Protein AF-A0A1M7L0X2-F1 (afdb_monomer)

Structure (mmCIF, N/CA/C/O backbone):
data_AF-A0A1M7L0X2-F1
#
_entry.id   AF-A0A1M7L0X2-F1
#
loop_
_atom_site.group_PDB
_atom_site.id
_atom_site.type_symbol
_atom_site.label_atom_id
_atom_site.label_alt_id
_atom_site.label_comp_id
_atom_site.label_asym_id
_atom_site.label_entity_id
_atom_site.label_seq_id
_atom_site.pdbx_PDB_ins_code
_atom_site.Cartn_x
_atom_site.Cartn_y
_atom_site.Cartn_z
_atom_site.occupancy
_atom_site.B_iso_or_equiv
_atom_site.auth_seq_id
_atom_site.auth_comp_id
_atom_site.auth_asym_id
_atom_site.auth_atom_id
_atom_site.pdbx_PDB_model_num
ATOM 1 N N . MET A 1 1 ? -13.883 -16.617 -7.424 1.00 82.94 1 MET A N 1
ATOM 2 C CA . MET A 1 1 ? -13.006 -16.038 -6.391 1.00 82.94 1 MET A CA 1
ATOM 3 C C . MET A 1 1 ? -13.557 -14.660 -6.093 1.00 82.94 1 MET A C 1
ATOM 5 O O . MET A 1 1 ? -13.837 -13.940 -7.038 1.00 82.94 1 MET A O 1
ATOM 9 N N . GLU A 1 2 ? -13.833 -14.356 -4.833 1.00 93.12 2 GLU A N 1
ATOM 10 C CA . GLU A 1 2 ? -14.401 -13.075 -4.409 1.00 93.12 2 GLU A CA 1
ATOM 11 C C . GLU A 1 2 ? -13.284 -12.034 -4.257 1.00 93.12 2 GLU A C 1
ATOM 13 O O . GLU A 1 2 ? -12.260 -12.305 -3.625 1.00 93.12 2 GLU A O 1
ATOM 18 N N . GLN A 1 3 ? -13.471 -10.856 -4.843 1.00 95.25 3 GLN A N 1
ATOM 19 C CA . GLN A 1 3 ? -12.544 -9.732 -4.739 1.00 95.25 3 GLN A CA 1
ATOM 20 C C . GLN A 1 3 ? -13.114 -8.710 -3.759 1.00 95.25 3 GLN A C 1
ATOM 22 O O . GLN A 1 3 ? -14.264 -8.308 -3.891 1.00 95.25 3 GLN A O 1
ATOM 27 N N . ILE A 1 4 ? -12.305 -8.309 -2.781 1.00 97.69 4 ILE A N 1
ATOM 28 C CA . ILE A 1 4 ? -12.569 -7.141 -1.939 1.00 97.69 4 ILE A CA 1
ATOM 29 C C . ILE A 1 4 ? -11.955 -5.945 -2.659 1.00 97.69 4 ILE A C 1
ATOM 31 O O . ILE A 1 4 ? -10.730 -5.882 -2.805 1.00 97.69 4 ILE A O 1
ATOM 35 N N . SER A 1 5 ? -12.794 -5.021 -3.108 1.00 98.44 5 SER A N 1
ATOM 36 C CA . SER A 1 5 ? -12.380 -3.854 -3.888 1.00 98.44 5 SER A CA 1
ATOM 37 C C . SER A 1 5 ? -11.711 -2.803 -3.003 1.00 98.44 5 SER A C 1
ATOM 39 O O . SER A 1 5 ? -12.368 -2.162 -2.175 1.00 98.44 5 SER A O 1
ATOM 41 N N . CYS A 1 6 ? -10.403 -2.605 -3.179 1.00 98.69 6 CYS A N 1
ATOM 42 C CA . CYS A 1 6 ? -9.610 -1.678 -2.379 1.00 98.69 6 CYS A CA 1
ATOM 43 C C . CYS A 1 6 ? -8.922 -0.622 -3.251 1.00 98.69 6 CYS A C 1
ATOM 45 O O . CYS A 1 6 ? -8.350 -0.941 -4.291 1.00 98.69 6 CYS A O 1
ATOM 47 N N . LEU A 1 7 ? -8.894 0.629 -2.793 1.00 98.31 7 LEU A N 1
ATOM 48 C CA . LEU A 1 7 ? -8.141 1.705 -3.444 1.00 98.31 7 LEU A CA 1
ATOM 49 C C . LEU A 1 7 ? -6.842 1.990 -2.694 1.00 98.31 7 LEU A C 1
ATOM 51 O O . LEU A 1 7 ? -6.833 2.055 -1.468 1.00 98.31 7 LEU A O 1
ATOM 55 N N . ASN A 1 8 ? -5.748 2.196 -3.419 1.00 97.88 8 ASN A N 1
ATOM 56 C CA . ASN A 1 8 ? -4.452 2.544 -2.852 1.00 97.88 8 ASN A CA 1
ATOM 57 C C . ASN A 1 8 ? -4.094 4.001 -3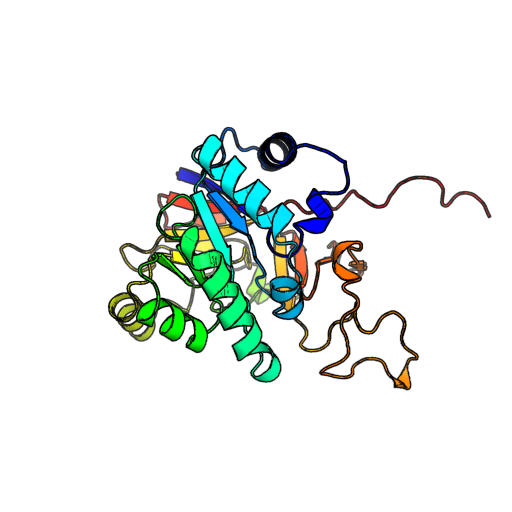.130 1.00 97.88 8 ASN A C 1
ATOM 59 O O . ASN A 1 8 ? -3.638 4.330 -4.219 1.00 97.88 8 ASN A O 1
ATOM 63 N N . PHE A 1 9 ? -4.262 4.863 -2.133 1.00 96.44 9 PHE A N 1
ATOM 64 C CA . PHE A 1 9 ? -3.875 6.274 -2.200 1.00 96.44 9 PHE A CA 1
ATOM 65 C C . PHE A 1 9 ? -2.487 6.530 -1.602 1.00 96.44 9 PHE A C 1
ATOM 67 O O . PHE A 1 9 ? -2.037 7.679 -1.543 1.00 96.44 9 PHE A O 1
ATOM 74 N N . CYS A 1 10 ? -1.777 5.483 -1.166 1.00 96.31 10 CYS A N 1
ATOM 75 C CA . CYS A 1 10 ? -0.424 5.631 -0.651 1.00 96.31 10 CYS A CA 1
ATOM 76 C C . CYS A 1 10 ? 0.497 6.252 -1.698 1.00 96.31 10 CYS A C 1
ATOM 78 O O . CYS A 1 10 ? 0.458 5.897 -2.875 1.00 96.31 10 CYS A O 1
ATOM 80 N N . ASP A 1 11 ? 1.356 7.161 -1.240 1.00 93.44 11 ASP A N 1
ATOM 81 C CA . ASP A 1 11 ? 2.353 7.849 -2.066 1.00 93.44 11 ASP A CA 1
ATOM 82 C C . ASP A 1 11 ? 1.782 8.760 -3.187 1.00 93.44 11 ASP A C 1
ATOM 84 O O . ASP A 1 11 ? 2.572 9.329 -3.942 1.00 93.44 11 ASP A O 1
ATOM 88 N N . ILE A 1 12 ? 0.452 8.950 -3.279 1.00 91.75 12 ILE A N 1
ATOM 89 C CA . ILE A 1 12 ? -0.210 9.751 -4.336 1.00 91.75 12 ILE A CA 1
ATOM 90 C C . ILE A 1 12 ? -1.375 10.646 -3.868 1.00 91.75 12 ILE A C 1
ATOM 92 O O . ILE A 1 12 ? -2.063 11.223 -4.703 1.00 91.75 12 ILE A O 1
ATOM 96 N N . MET A 1 13 ? -1.631 10.792 -2.566 1.00 88.56 13 MET A N 1
ATOM 97 C CA . MET A 1 13 ? -2.752 11.607 -2.051 1.00 88.56 13 MET A CA 1
ATOM 98 C C . MET A 1 13 ? -2.790 13.017 -2.661 1.00 88.56 13 MET A C 1
ATOM 100 O O . MET A 1 13 ? -3.827 13.453 -3.146 1.00 88.56 13 MET A O 1
ATOM 104 N N . ASN A 1 14 ? -1.643 13.700 -2.706 1.00 82.56 14 ASN A N 1
ATOM 105 C CA . ASN A 1 14 ? -1.565 15.053 -3.264 1.00 82.56 14 ASN A CA 1
ATOM 106 C C . ASN A 1 14 ? -1.783 15.080 -4.778 1.00 82.56 14 ASN A C 1
ATOM 108 O O . ASN A 1 14 ? -2.298 16.066 -5.284 1.00 82.56 14 ASN A O 1
ATOM 112 N N . TYR A 1 15 ? -1.415 14.007 -5.484 1.00 80.56 15 TYR A N 1
ATOM 113 C CA . TYR A 1 15 ? -1.672 13.859 -6.915 1.00 80.56 15 TYR A CA 1
ATOM 114 C C . TYR A 1 15 ? -3.175 13.714 -7.194 1.00 80.56 15 TYR A C 1
ATOM 116 O O . TYR A 1 15 ? -3.684 14.293 -8.147 1.00 80.56 15 TYR A O 1
ATOM 124 N N . LEU A 1 16 ? -3.907 13.012 -6.325 1.00 79.62 16 LEU A N 1
ATOM 125 C CA . LEU A 1 16 ? -5.358 12.845 -6.456 1.00 79.62 16 LEU A CA 1
ATOM 126 C C . LEU A 1 16 ? -6.145 14.136 -6.179 1.00 79.62 16 LEU A C 1
ATOM 128 O O . LEU A 1 16 ? -7.244 14.294 -6.695 1.00 79.62 16 LEU A O 1
ATOM 132 N N . ASN A 1 17 ? -5.591 15.057 -5.387 1.00 78.06 17 ASN A N 1
ATOM 133 C CA . ASN A 1 17 ? -6.275 16.276 -4.945 1.00 78.06 17 ASN A CA 1
ATOM 134 C C . ASN A 1 17 ? -6.080 17.493 -5.881 1.00 78.06 17 ASN A C 1
ATOM 136 O O . ASN A 1 17 ? -6.415 18.615 -5.512 1.00 78.06 17 ASN A O 1
ATOM 140 N N . GLN A 1 18 ? -5.496 17.315 -7.073 1.00 70.06 18 GLN A N 1
ATOM 141 C CA . GLN A 1 18 ? -5.103 18.437 -7.945 1.00 70.06 18 GLN A CA 1
ATOM 142 C C . GLN A 1 18 ? -6.253 19.056 -8.759 1.00 70.06 18 GLN A C 1
ATOM 144 O O . GLN A 1 18 ? -6.072 20.123 -9.338 1.00 70.06 18 GLN A O 1
ATOM 149 N N . GLU A 1 19 ? -7.425 18.420 -8.816 1.00 64.75 19 GLU A N 1
ATOM 150 C CA . GLU A 1 19 ? -8.517 18.811 -9.726 1.00 64.75 19 GLU A CA 1
ATOM 151 C C . GLU A 1 19 ? -9.665 19.595 -9.050 1.00 64.75 19 GLU A C 1
ATOM 153 O O . GLU A 1 19 ? -10.723 19.754 -9.652 1.00 64.75 19 GLU A O 1
ATOM 158 N N . GLU A 1 20 ? -9.489 20.073 -7.808 1.00 66.75 20 GLU A N 1
ATOM 159 C CA . GLU A 1 20 ? -10.559 20.699 -6.991 1.00 66.75 20 GLU A CA 1
ATOM 160 C C . GLU A 1 20 ? -11.839 19.832 -6.880 1.00 66.75 20 GLU A C 1
ATOM 162 O O . GLU A 1 20 ? -12.943 20.322 -6.629 1.00 66.75 20 GLU A O 1
ATOM 167 N N . GLU A 1 21 ? -11.705 18.517 -7.066 1.00 83.00 21 GLU A N 1
ATOM 168 C CA . GLU A 1 21 ? -12.790 17.551 -6.918 1.00 83.00 21 GLU A CA 1
ATOM 169 C C . GLU A 1 21 ? -13.035 17.240 -5.431 1.00 83.00 21 GLU A C 1
ATOM 171 O O . GLU A 1 21 ? -12.124 17.249 -4.603 1.00 83.00 21 GLU A O 1
ATOM 176 N N . THR A 1 22 ? -14.278 16.909 -5.069 1.00 92.12 22 THR A N 1
ATOM 177 C CA . THR A 1 22 ? -14.553 16.390 -3.723 1.00 92.12 22 THR A CA 1
ATOM 178 C C . THR A 1 22 ? -13.932 15.003 -3.551 1.00 92.12 22 THR A C 1
ATOM 180 O O . THR A 1 22 ? -13.856 14.219 -4.500 1.00 92.12 22 THR A O 1
ATOM 183 N N . ILE A 1 23 ? -13.572 14.634 -2.320 1.00 93.88 23 ILE A N 1
ATOM 184 C CA . ILE A 1 23 ? -13.038 13.295 -2.024 1.00 93.88 23 ILE A CA 1
ATOM 185 C C . ILE A 1 23 ? -13.981 12.176 -2.488 1.00 93.88 23 ILE A C 1
ATOM 187 O O . ILE A 1 23 ? -13.539 11.146 -2.997 1.00 93.88 23 ILE A O 1
ATOM 191 N N . GLU A 1 24 ? -15.295 12.378 -2.369 1.00 94.94 24 GLU A N 1
ATOM 192 C CA . GLU A 1 24 ? -16.289 11.426 -2.869 1.00 94.94 24 GLU A CA 1
ATOM 193 C C . GLU A 1 24 ? -16.167 11.204 -4.384 1.00 94.94 24 GLU A C 1
ATOM 195 O O . GLU A 1 24 ? -16.251 10.065 -4.856 1.00 94.94 24 GLU A O 1
ATOM 200 N N . ALA A 1 25 ? -15.966 12.284 -5.146 1.00 93.06 25 ALA A N 1
ATOM 201 C CA . ALA A 1 25 ? -15.777 12.217 -6.588 1.00 93.06 25 ALA A CA 1
ATOM 202 C C . ALA A 1 25 ? -14.478 11.479 -6.935 1.00 93.06 25 ALA A C 1
ATOM 204 O O . ALA A 1 25 ? -14.520 10.560 -7.756 1.00 93.06 25 ALA A O 1
ATOM 205 N N . ILE A 1 26 ? -13.379 11.775 -6.231 1.00 93.56 26 ILE A N 1
ATOM 206 C CA . ILE A 1 26 ? -12.089 11.086 -6.388 1.00 93.56 26 ILE A CA 1
ATOM 207 C C . ILE A 1 26 ? -12.242 9.577 -6.146 1.00 93.56 26 ILE A C 1
ATOM 209 O O . ILE A 1 26 ? -11.808 8.770 -6.976 1.00 93.56 26 ILE A O 1
ATOM 213 N N . ILE A 1 27 ? -12.905 9.170 -5.056 1.00 95.12 27 ILE A N 1
ATOM 214 C CA . ILE A 1 27 ? -13.158 7.754 -4.735 1.00 95.12 27 ILE A CA 1
ATOM 215 C C . ILE A 1 27 ? -13.976 7.089 -5.848 1.00 95.12 27 ILE A C 1
ATOM 217 O O . ILE A 1 27 ? -13.584 6.036 -6.352 1.00 95.12 27 ILE A O 1
ATOM 221 N N . LYS A 1 28 ? -15.086 7.702 -6.279 1.00 94.56 28 LYS A N 1
ATOM 222 C CA . LYS A 1 28 ? -15.970 7.147 -7.322 1.00 94.56 28 LYS A CA 1
ATOM 223 C C . LYS A 1 28 ? -15.283 7.043 -8.682 1.00 94.56 28 LYS A C 1
ATOM 225 O O . LYS A 1 28 ? -15.407 6.021 -9.356 1.00 94.56 28 LYS A O 1
ATOM 230 N N . LYS A 1 29 ? -14.553 8.082 -9.088 1.00 92.44 29 LYS A N 1
ATOM 231 C CA . LYS A 1 29 ? -13.773 8.121 -10.333 1.00 92.44 29 LYS A CA 1
ATOM 232 C C . LYS A 1 29 ? -12.715 7.028 -10.325 1.00 92.44 29 LYS A C 1
ATOM 234 O O . LYS A 1 29 ? -12.593 6.287 -11.298 1.00 92.44 29 LYS A O 1
ATOM 239 N N . THR A 1 30 ? -12.017 6.876 -9.206 1.00 93.44 30 THR A N 1
ATOM 240 C CA . THR A 1 30 ? -10.995 5.846 -9.043 1.00 93.44 30 THR A CA 1
ATOM 241 C C . THR A 1 30 ? -11.581 4.435 -9.058 1.00 93.44 30 THR A C 1
ATOM 243 O O . THR A 1 30 ? -11.077 3.576 -9.779 1.00 93.44 30 THR A O 1
ATOM 246 N N . ALA A 1 31 ? -12.673 4.199 -8.329 1.00 95.56 31 ALA A N 1
ATOM 247 C CA . ALA A 1 31 ? -13.383 2.921 -8.328 1.00 95.56 31 ALA A CA 1
ATOM 248 C C . ALA A 1 31 ? -13.835 2.531 -9.741 1.00 95.56 31 ALA A C 1
ATOM 250 O O . ALA A 1 31 ? -13.603 1.410 -10.186 1.00 95.56 31 ALA A O 1
ATOM 251 N N . LYS A 1 32 ? -14.386 3.492 -10.492 1.00 94.62 32 LYS A N 1
ATOM 252 C CA . LYS A 1 32 ? -14.776 3.288 -11.889 1.00 94.62 32 LYS A CA 1
ATOM 253 C C . LYS A 1 32 ? -13.584 2.909 -12.773 1.00 94.62 32 LYS A C 1
ATOM 255 O O . LYS A 1 32 ? -13.727 2.015 -13.601 1.00 94.62 32 LYS A O 1
ATOM 260 N N . LYS A 1 33 ? -12.424 3.559 -12.605 1.00 92.06 33 LYS A N 1
ATOM 261 C CA . LYS A 1 33 ? -11.186 3.219 -13.337 1.00 92.06 33 LYS A CA 1
ATOM 262 C C . LYS A 1 33 ? -10.708 1.798 -13.021 1.00 92.06 33 LYS A C 1
ATOM 264 O O . LYS A 1 33 ? -10.270 1.098 -13.926 1.00 92.06 33 LYS A O 1
ATOM 269 N N . ALA A 1 34 ? -10.851 1.368 -11.770 1.00 93.44 34 ALA A N 1
ATOM 270 C CA . ALA A 1 34 ? -10.547 0.007 -11.334 1.00 93.44 34 ALA A CA 1
ATOM 271 C C . ALA A 1 34 ? -11.574 -1.041 -11.810 1.00 93.44 34 ALA A C 1
ATOM 273 O O . ALA A 1 34 ? -11.334 -2.236 -11.678 1.00 93.44 34 ALA A O 1
ATOM 274 N N . GLY A 1 35 ? -12.726 -0.615 -12.344 1.00 95.38 35 GLY A N 1
ATOM 275 C CA . GLY A 1 35 ? -13.834 -1.511 -12.683 1.00 95.38 35 GLY A CA 1
ATOM 276 C C . GLY A 1 35 ? -14.628 -2.003 -11.468 1.00 95.38 35 GLY A C 1
ATOM 277 O O . GLY A 1 35 ? -15.318 -3.014 -11.562 1.00 95.38 35 GLY A O 1
ATOM 278 N N . PHE A 1 36 ? -14.540 -1.309 -10.332 1.00 96.88 36 PHE A N 1
ATOM 279 C CA . PHE A 1 36 ? -15.228 -1.677 -9.097 1.00 96.88 36 PHE A CA 1
ATOM 280 C C . PHE A 1 36 ? -16.647 -1.096 -9.042 1.00 96.88 36 PHE A C 1
ATOM 282 O O . PHE A 1 36 ? -16.851 0.096 -9.280 1.00 96.88 36 PHE A O 1
ATOM 289 N N . GLU A 1 37 ? -17.626 -1.928 -8.677 1.00 93.94 37 GLU A N 1
ATOM 290 C CA . GLU A 1 37 ? -19.010 -1.490 -8.427 1.00 93.94 37 GLU A CA 1
ATOM 291 C C . GLU A 1 37 ? -19.151 -0.773 -7.075 1.00 93.94 37 GLU A C 1
ATOM 293 O O . GLU A 1 37 ? -19.918 0.183 -6.942 1.00 93.94 37 GLU A O 1
ATOM 298 N N . HIS A 1 38 ? -18.374 -1.202 -6.079 1.00 95.12 38 HIS A N 1
ATOM 299 C CA . HIS A 1 38 ? -18.283 -0.603 -4.750 1.00 95.12 38 HIS A CA 1
ATOM 300 C C . HIS A 1 38 ? -16.838 -0.654 -4.243 1.00 95.12 38 HIS A C 1
ATOM 302 O O . HIS A 1 38 ? -16.021 -1.422 -4.738 1.00 95.12 38 HIS A O 1
ATOM 308 N N . VAL A 1 39 ? -16.511 0.174 -3.251 1.00 98.19 39 VAL A N 1
ATOM 309 C CA . VAL A 1 39 ? -15.201 0.174 -2.581 1.00 98.19 39 VAL A CA 1
ATOM 310 C C . VAL A 1 39 ? -15.410 -0.274 -1.146 1.00 98.19 39 VAL A C 1
ATOM 312 O O . VAL A 1 39 ? -16.289 0.243 -0.464 1.00 98.19 39 VAL A O 1
ATOM 315 N N . GLU A 1 40 ? -14.606 -1.224 -0.683 1.00 98.25 40 GLU A N 1
ATOM 316 C CA . GLU A 1 40 ? -14.669 -1.741 0.689 1.00 98.25 40 GLU A CA 1
ATOM 317 C C . GLU A 1 40 ? -13.573 -1.141 1.568 1.00 98.25 40 GLU A C 1
ATOM 319 O O . GLU A 1 40 ? -13.754 -1.015 2.781 1.00 98.25 40 GLU A O 1
ATOM 324 N N . ARG A 1 41 ? -12.438 -0.748 0.969 1.00 98.31 41 ARG A N 1
ATOM 325 C CA . ARG A 1 41 ? -11.292 -0.227 1.717 1.00 98.31 41 ARG A CA 1
ATOM 326 C C . ARG A 1 41 ? -10.443 0.782 0.948 1.00 98.31 41 ARG A C 1
ATOM 328 O O . ARG A 1 41 ? -10.257 0.650 -0.259 1.00 98.31 41 ARG A O 1
ATOM 335 N N . ILE A 1 42 ? -9.864 1.745 1.660 1.00 98.56 42 ILE A N 1
ATOM 336 C CA . ILE A 1 42 ? -8.857 2.681 1.140 1.00 98.56 42 ILE A CA 1
ATOM 337 C C . ILE A 1 42 ? -7.563 2.534 1.947 1.00 98.56 42 ILE A C 1
ATOM 339 O O . ILE A 1 42 ? -7.582 2.506 3.174 1.00 98.56 42 ILE A O 1
ATOM 343 N N . TYR A 1 43 ? -6.431 2.450 1.256 1.00 98.69 43 TYR A N 1
ATOM 344 C CA . TYR A 1 43 ? -5.094 2.476 1.840 1.00 98.69 43 TYR A CA 1
ATOM 345 C C . TYR A 1 43 ? -4.533 3.894 1.742 1.00 98.69 43 TYR A C 1
ATOM 347 O O . TYR A 1 43 ? -4.491 4.471 0.654 1.00 98.69 43 TYR A O 1
ATOM 355 N N . ILE A 1 44 ? -4.096 4.451 2.868 1.00 97.62 44 ILE A N 1
ATOM 356 C CA . ILE A 1 44 ? -3.559 5.814 2.980 1.00 97.62 44 ILE A CA 1
ATOM 357 C C . ILE A 1 44 ? -2.234 5.732 3.725 1.00 97.62 44 ILE A C 1
ATOM 359 O O . ILE A 1 44 ? -2.099 4.951 4.660 1.00 97.62 44 ILE A O 1
ATOM 363 N N . GLY A 1 45 ? -1.225 6.498 3.317 1.00 97.06 45 GLY A N 1
ATOM 364 C CA . GLY A 1 45 ? 0.097 6.420 3.933 1.00 97.06 45 GLY A CA 1
ATOM 365 C C . GLY A 1 45 ? 1.223 6.403 2.914 1.00 97.06 45 GLY A C 1
ATOM 366 O O . GLY A 1 45 ? 1.150 7.011 1.845 1.00 97.06 45 GLY A O 1
ATOM 367 N N . SER A 1 46 ? 2.271 5.657 3.243 1.00 96.88 46 SER A N 1
ATOM 368 C CA . SER A 1 46 ? 3.374 5.390 2.327 1.00 96.88 46 SER A CA 1
ATOM 369 C C . SER A 1 46 ? 3.885 3.978 2.524 1.00 96.88 46 SER A C 1
ATOM 371 O O . SER A 1 46 ? 4.140 3.555 3.649 1.00 96.88 46 SER A O 1
ATOM 373 N N . TYR A 1 47 ? 4.131 3.268 1.428 1.00 96.75 47 TYR A N 1
ATOM 374 C CA . TYR A 1 47 ? 4.852 1.998 1.496 1.00 96.75 47 TYR A CA 1
ATOM 375 C C . TYR A 1 47 ? 6.368 2.205 1.567 1.00 96.75 47 TYR A C 1
ATOM 377 O O . TYR A 1 47 ? 7.094 1.353 2.080 1.00 96.75 47 TYR A O 1
ATOM 385 N N . PHE A 1 48 ? 6.875 3.332 1.056 1.00 94.88 48 PHE A N 1
ATOM 386 C CA . PHE A 1 48 ? 8.280 3.434 0.649 1.00 94.88 48 PHE A CA 1
ATOM 387 C C . PHE A 1 48 ? 9.060 4.608 1.254 1.00 94.88 48 PHE A C 1
ATOM 389 O O . PHE A 1 48 ? 10.294 4.642 1.149 1.00 94.88 48 PHE A O 1
ATOM 396 N N . CYS A 1 49 ? 8.405 5.603 1.854 1.00 93.75 49 CYS A N 1
ATOM 397 C CA . CYS A 1 49 ? 9.048 6.867 2.204 1.00 93.75 49 CYS A CA 1
ATOM 398 C C . CYS A 1 49 ? 8.531 7.482 3.512 1.00 93.75 49 CYS A C 1
ATOM 400 O O . CYS A 1 49 ? 7.474 8.103 3.546 1.00 93.75 49 CYS A O 1
ATOM 402 N N . ALA A 1 50 ? 9.352 7.439 4.567 1.00 93.75 50 ALA A N 1
ATOM 403 C CA . ALA A 1 50 ? 9.058 8.135 5.824 1.00 93.75 50 ALA A CA 1
ATOM 404 C C . ALA A 1 50 ? 8.863 9.651 5.643 1.00 93.75 50 ALA A C 1
ATOM 406 O O . ALA A 1 50 ? 8.031 10.246 6.311 1.00 93.75 50 ALA A O 1
ATOM 407 N N . GLN A 1 51 ? 9.584 10.280 4.707 1.00 92.75 51 GLN A N 1
ATOM 408 C CA . GLN A 1 51 ? 9.399 11.706 4.421 1.00 92.75 51 GLN A CA 1
ATOM 409 C C . GLN A 1 51 ? 8.050 11.977 3.749 1.00 92.75 51 GLN A C 1
ATOM 411 O O . GLN A 1 51 ? 7.411 12.960 4.092 1.00 92.75 51 GLN A O 1
ATOM 416 N N . TYR A 1 52 ? 7.583 11.109 2.843 1.00 93.50 52 TYR A N 1
ATOM 417 C CA . TYR A 1 52 ? 6.227 11.246 2.307 1.00 93.50 52 TYR A CA 1
ATOM 418 C C . TYR A 1 52 ? 5.213 11.146 3.447 1.00 93.50 52 TYR A C 1
ATOM 420 O O . TYR A 1 52 ? 4.404 12.047 3.604 1.00 93.50 52 TYR A O 1
ATOM 428 N N . PHE A 1 53 ? 5.327 10.108 4.283 1.00 95.38 53 PHE A N 1
ATOM 429 C CA . PHE A 1 53 ? 4.437 9.888 5.424 1.00 95.38 53 PHE A CA 1
ATOM 430 C C . PHE A 1 53 ? 4.382 11.097 6.373 1.00 95.38 53 PHE A C 1
ATOM 432 O O . PHE A 1 53 ? 3.307 11.561 6.738 1.00 95.38 53 PHE A O 1
ATOM 439 N N . LEU A 1 54 ? 5.539 11.653 6.744 1.00 94.44 54 LEU A N 1
ATOM 440 C CA . LEU A 1 54 ? 5.620 12.827 7.618 1.00 94.44 54 LEU A CA 1
ATOM 441 C C . LEU A 1 54 ? 4.954 14.069 7.017 1.00 94.44 54 LEU A C 1
ATOM 443 O O . LEU A 1 54 ? 4.335 14.840 7.748 1.00 94.44 54 LEU A O 1
ATOM 447 N N . HIS A 1 55 ? 5.074 14.244 5.701 1.00 92.12 55 HIS A N 1
ATOM 448 C CA . HIS A 1 55 ? 4.567 15.404 4.964 1.00 92.12 55 HIS A CA 1
ATOM 449 C C . HIS A 1 55 ? 3.231 15.146 4.258 1.00 92.12 55 HIS A C 1
ATOM 451 O O . HIS A 1 55 ? 2.867 15.922 3.373 1.00 92.12 55 HIS A O 1
ATOM 457 N N . MET A 1 56 ? 2.517 14.073 4.614 1.00 91.38 56 MET A N 1
ATOM 458 C CA . MET A 1 56 ? 1.111 13.934 4.237 1.00 91.38 56 MET A CA 1
ATOM 459 C C . MET A 1 56 ? 0.334 15.108 4.820 1.00 91.38 56 MET A C 1
ATOM 461 O O . MET A 1 56 ? 0.560 15.476 5.978 1.00 91.38 56 MET A O 1
ATOM 465 N N . ASP A 1 57 ? -0.535 15.689 3.999 1.00 91.00 57 ASP A N 1
ATOM 466 C CA . ASP A 1 57 ? -1.420 16.768 4.408 1.00 91.00 57 ASP A CA 1
ATOM 467 C C . ASP A 1 57 ? -2.462 16.215 5.389 1.00 91.00 57 ASP A C 1
ATOM 469 O O . ASP A 1 57 ? -3.220 15.304 5.053 1.00 91.00 57 ASP A O 1
ATOM 473 N N . ASP A 1 58 ? -2.444 16.732 6.617 1.00 92.12 58 ASP A N 1
ATOM 474 C CA . ASP A 1 58 ? -3.304 16.252 7.697 1.00 92.12 58 ASP A CA 1
ATOM 475 C C . ASP A 1 58 ? -4.773 16.665 7.492 1.00 92.12 58 ASP A C 1
ATOM 477 O O . ASP A 1 58 ? -5.661 15.940 7.931 1.00 92.12 58 ASP A O 1
ATOM 481 N N . ILE A 1 59 ? -5.042 17.764 6.773 1.00 92.31 59 ILE A N 1
ATOM 482 C CA . ILE A 1 59 ? -6.409 18.173 6.408 1.00 92.31 59 ILE A CA 1
ATOM 483 C C . ILE A 1 59 ? -6.955 17.199 5.367 1.00 92.31 59 ILE A C 1
ATOM 485 O O . ILE A 1 59 ? -8.030 16.637 5.545 1.00 92.31 59 ILE A O 1
ATOM 489 N N . LEU A 1 60 ? -6.173 16.922 4.319 1.00 92.06 60 LEU A N 1
ATOM 490 C CA . LEU A 1 60 ? -6.568 15.954 3.295 1.00 92.06 60 LEU A CA 1
ATOM 491 C C . LEU A 1 60 ? -6.744 14.544 3.879 1.00 92.06 60 LEU A C 1
ATOM 493 O O . LEU A 1 60 ? -7.625 13.797 3.456 1.00 92.06 60 LEU A O 1
ATOM 497 N N . PHE A 1 61 ? -5.901 14.159 4.840 1.00 94.25 61 PHE A N 1
ATOM 498 C CA . PHE A 1 61 ? -6.058 12.905 5.570 1.00 94.25 61 PHE A CA 1
ATOM 499 C C . PHE A 1 61 ? -7.412 12.846 6.292 1.00 94.25 61 PHE A C 1
ATOM 501 O O . PHE A 1 61 ? -8.153 11.883 6.090 1.00 94.25 61 PHE A O 1
ATOM 508 N N . ASP A 1 62 ? -7.748 13.875 7.076 1.00 93.81 62 ASP A N 1
ATOM 509 C CA . ASP A 1 62 ? -9.020 13.967 7.804 1.00 93.81 62 ASP A CA 1
ATOM 510 C C . ASP A 1 62 ? -10.230 13.940 6.858 1.00 93.81 62 ASP A C 1
ATOM 512 O O . ASP A 1 62 ? -11.180 13.185 7.085 1.00 93.81 62 ASP A O 1
ATOM 516 N N . ASP A 1 63 ? -10.159 14.668 5.741 1.00 93.62 63 ASP A N 1
ATOM 517 C CA . ASP A 1 63 ? -11.203 14.686 4.714 1.00 93.62 63 ASP A CA 1
ATOM 518 C C . ASP A 1 63 ? -11.435 13.286 4.119 1.00 93.62 63 ASP A C 1
ATOM 520 O O . ASP A 1 63 ? -12.582 12.856 3.947 1.00 93.62 63 ASP A O 1
ATOM 524 N N . ILE A 1 64 ? -10.362 12.532 3.838 1.00 94.44 64 ILE A N 1
ATOM 525 C CA . ILE A 1 64 ? -10.475 11.161 3.317 1.00 94.44 64 ILE A CA 1
ATOM 526 C C . ILE A 1 64 ? -11.066 10.216 4.353 1.00 94.44 64 ILE A C 1
ATOM 528 O O . ILE A 1 64 ? -11.964 9.441 4.019 1.00 94.44 64 ILE A O 1
ATOM 532 N N . VAL A 1 65 ? -10.595 10.272 5.594 1.00 95.38 65 VAL A N 1
ATOM 533 C CA . VAL A 1 65 ? -11.085 9.412 6.678 1.00 95.38 65 VAL A CA 1
ATOM 534 C C . VAL A 1 65 ? -12.564 9.700 6.965 1.00 95.38 65 VAL A C 1
ATOM 536 O O . VAL A 1 65 ? -13.382 8.777 6.997 1.00 95.38 65 VAL A O 1
ATOM 539 N N . THR A 1 66 ? -12.944 10.974 7.054 1.00 95.00 66 THR A N 1
ATOM 540 C CA . THR A 1 66 ? -14.335 11.408 7.238 1.00 95.00 66 THR A CA 1
ATOM 541 C C . THR A 1 66 ? -15.227 10.949 6.086 1.00 95.00 66 THR A C 1
ATOM 543 O O . THR A 1 66 ? -16.304 10.384 6.311 1.00 95.00 66 THR A O 1
ATOM 546 N N . GLN A 1 67 ? -14.789 11.130 4.838 1.00 96.00 67 GLN A N 1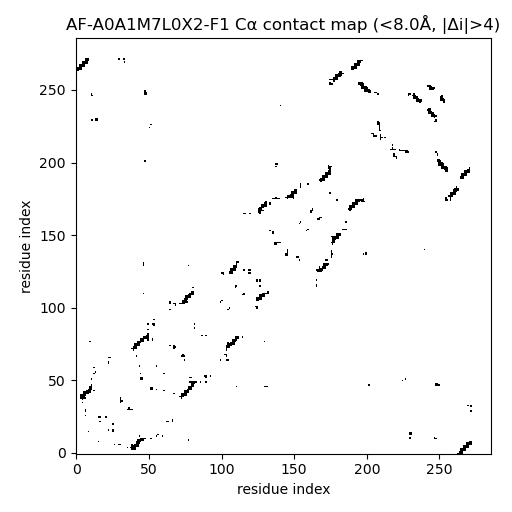
ATOM 547 C CA . GLN A 1 67 ? -15.575 10.694 3.688 1.00 96.00 67 GLN A CA 1
ATOM 548 C C . GLN A 1 67 ? -15.687 9.166 3.619 1.00 96.00 67 GLN A C 1
ATOM 550 O O . GLN A 1 67 ? -16.769 8.646 3.335 1.00 96.00 67 GLN A O 1
ATOM 555 N N . ALA A 1 68 ? -14.613 8.435 3.925 1.00 96.44 68 ALA A N 1
ATOM 556 C CA . ALA A 1 68 ? -14.631 6.978 3.998 1.00 96.44 68 ALA A CA 1
ATOM 557 C C . ALA A 1 68 ? -15.662 6.496 5.028 1.00 96.44 68 ALA A C 1
ATOM 559 O O . ALA A 1 68 ? -16.505 5.659 4.699 1.00 96.44 68 ALA A O 1
ATOM 560 N N . LYS A 1 69 ? -15.694 7.100 6.221 1.00 95.56 69 LYS A N 1
ATOM 561 C CA . LYS A 1 69 ? -16.706 6.820 7.249 1.00 95.56 69 LYS A CA 1
ATOM 562 C C . LYS A 1 69 ? -18.133 7.056 6.747 1.00 95.56 69 LYS A C 1
ATOM 564 O O . LYS A 1 69 ? -18.982 6.174 6.890 1.00 95.56 69 LYS A O 1
ATOM 569 N N . ASN A 1 70 ? -18.397 8.198 6.108 1.00 96.06 70 ASN A N 1
ATOM 570 C CA . ASN A 1 70 ? -19.716 8.521 5.541 1.00 96.06 70 ASN A CA 1
ATOM 571 C C . ASN A 1 70 ? -20.166 7.496 4.489 1.00 96.06 70 ASN A C 1
ATOM 573 O O . ASN A 1 70 ? -21.345 7.142 4.413 1.00 96.06 70 ASN A O 1
ATOM 577 N N . MET A 1 71 ? -19.216 6.988 3.704 1.00 96.25 71 MET A N 1
ATOM 578 C CA . MET A 1 71 ? -19.443 5.971 2.678 1.00 96.25 71 MET A CA 1
ATOM 579 C C . MET A 1 71 ? -19.395 4.532 3.218 1.00 96.25 71 MET A C 1
ATOM 581 O O . MET A 1 71 ? -19.642 3.602 2.454 1.00 96.25 71 MET A O 1
ATOM 585 N N . LYS A 1 72 ? -19.119 4.338 4.518 1.00 96.50 72 LYS A N 1
ATOM 586 C CA . LYS A 1 72 ? -18.907 3.031 5.172 1.00 96.50 72 LYS A CA 1
ATOM 587 C C . LYS A 1 72 ? -17.762 2.217 4.554 1.00 96.50 72 LYS A C 1
ATOM 589 O O . LYS A 1 72 ? -17.838 0.994 4.463 1.00 96.50 72 LYS A O 1
ATOM 594 N N . ILE A 1 73 ? -16.710 2.909 4.135 1.00 97.75 73 ILE A N 1
ATOM 595 C CA . ILE A 1 73 ? -15.472 2.349 3.600 1.00 97.75 73 ILE A CA 1
ATOM 596 C C . ILE A 1 73 ? -14.457 2.255 4.741 1.00 97.75 73 ILE A C 1
ATOM 598 O O . ILE A 1 73 ? -14.276 3.209 5.497 1.00 97.75 73 ILE A O 1
ATOM 602 N N . GLN A 1 74 ? -13.785 1.113 4.865 1.00 97.75 74 GLN A N 1
ATOM 603 C CA . GLN A 1 74 ? -12.736 0.927 5.866 1.00 97.75 74 GLN A CA 1
ATOM 604 C C . GLN A 1 74 ? -11.419 1.570 5.409 1.00 97.75 74 GLN A C 1
ATOM 606 O O . GLN A 1 74 ? -11.152 1.696 4.215 1.00 97.75 74 GLN A O 1
ATOM 611 N N . VAL A 1 75 ? -10.556 1.947 6.341 1.00 98.38 75 VAL A N 1
ATOM 612 C CA . VAL A 1 75 ? -9.276 2.597 6.053 1.00 98.38 75 VAL A CA 1
ATOM 613 C C . VAL A 1 75 ? -8.136 1.772 6.637 1.00 98.38 75 VAL A C 1
ATOM 615 O O . VAL A 1 75 ? -8.191 1.338 7.786 1.00 98.38 75 VAL A O 1
ATOM 618 N N . THR A 1 76 ? -7.093 1.565 5.836 1.00 98.62 76 THR A N 1
ATOM 619 C CA . THR A 1 76 ? -5.807 1.034 6.297 1.00 98.62 76 THR A CA 1
ATOM 620 C C . THR A 1 76 ? -4.765 2.142 6.283 1.00 98.62 76 THR A C 1
ATOM 622 O O . THR A 1 76 ? -4.493 2.722 5.228 1.00 98.62 76 THR A O 1
ATOM 625 N N . LEU A 1 77 ? -4.132 2.397 7.429 1.00 98.56 77 LEU A N 1
ATOM 626 C CA . LEU A 1 77 ? -2.962 3.271 7.499 1.00 98.56 77 LEU A CA 1
ATOM 627 C C . LEU A 1 77 ? -1.697 2.480 7.165 1.00 98.56 77 LEU A C 1
ATOM 629 O O . LEU A 1 77 ? -1.402 1.468 7.794 1.00 98.56 77 LEU A O 1
ATOM 633 N N . VAL A 1 78 ? -0.920 2.949 6.195 1.00 98.69 78 VAL A N 1
ATOM 634 C CA . VAL A 1 78 ? 0.305 2.287 5.742 1.00 98.69 78 VAL A CA 1
ATOM 635 C C . VAL A 1 78 ? 1.533 3.042 6.225 1.00 98.69 78 VAL A C 1
ATOM 637 O O . VAL A 1 78 ? 1.776 4.191 5.842 1.00 98.69 78 VAL A O 1
ATOM 640 N N . ILE A 1 79 ? 2.340 2.360 7.033 1.00 98.25 79 ILE A N 1
ATOM 641 C CA . ILE A 1 79 ? 3.565 2.891 7.620 1.00 98.25 79 ILE A CA 1
ATOM 642 C C . ILE A 1 79 ? 4.773 2.333 6.847 1.00 98.25 79 ILE A C 1
ATOM 644 O O . ILE A 1 79 ? 4.946 1.107 6.754 1.00 98.25 79 ILE A O 1
ATOM 648 N N . PRO A 1 80 ? 5.633 3.198 6.277 1.00 96.44 80 PRO A N 1
ATOM 649 C CA . PRO A 1 80 ? 6.825 2.754 5.568 1.00 96.44 80 PRO A CA 1
ATOM 650 C C . PRO A 1 80 ? 7.900 2.304 6.562 1.00 96.44 80 PRO A C 1
ATOM 652 O O . PRO A 1 80 ? 7.800 2.535 7.763 1.00 96.44 80 PRO A O 1
ATOM 655 N N . VAL A 1 81 ? 8.995 1.734 6.056 1.00 95.31 81 VAL A N 1
ATOM 656 C CA . VAL A 1 81 ? 10.191 1.521 6.888 1.00 95.31 81 VAL A CA 1
ATOM 657 C C . VAL A 1 81 ? 10.747 2.876 7.332 1.00 95.31 81 VAL A C 1
ATOM 659 O O . VAL A 1 81 ? 11.106 3.714 6.492 1.00 95.31 81 VAL A O 1
ATOM 662 N N . ILE A 1 82 ? 10.839 3.084 8.646 1.00 94.06 82 ILE A N 1
ATOM 663 C CA . ILE A 1 82 ? 11.230 4.371 9.230 1.00 94.06 82 ILE A CA 1
ATOM 664 C C . ILE A 1 82 ? 12.730 4.387 9.552 1.00 94.06 82 ILE A C 1
ATOM 666 O O . ILE A 1 82 ? 13.208 3.558 10.327 1.00 94.06 82 ILE A O 1
ATOM 670 N N . PRO A 1 83 ? 13.520 5.327 9.000 1.00 91.06 83 PRO A N 1
ATOM 671 C CA . PRO A 1 83 ? 14.907 5.484 9.412 1.00 91.06 83 PRO A CA 1
ATOM 672 C C . PRO A 1 83 ? 14.976 6.070 10.828 1.00 91.06 83 PRO A C 1
ATOM 674 O O . PRO A 1 83 ? 14.189 6.942 11.186 1.00 91.06 83 PRO A O 1
ATOM 677 N N . GLN A 1 84 ? 15.990 5.673 11.604 1.00 92.19 84 GLN A N 1
ATOM 678 C CA . GLN A 1 84 ? 16.146 6.075 13.011 1.00 92.19 84 GLN A CA 1
ATOM 679 C C . GLN A 1 84 ? 16.020 7.588 13.255 1.00 92.19 84 GLN A C 1
ATOM 681 O O . GLN A 1 84 ? 15.449 8.008 14.257 1.00 92.19 84 GLN A O 1
ATOM 686 N N . LYS A 1 85 ? 16.546 8.412 12.340 1.00 91.25 85 LYS A N 1
ATOM 687 C CA . LYS A 1 85 ? 16.497 9.880 12.438 1.00 91.25 85 LYS A CA 1
ATOM 688 C C . LYS A 1 85 ? 15.073 10.459 12.419 1.00 91.25 85 LYS A C 1
ATOM 690 O O . LYS A 1 85 ? 14.872 11.545 12.945 1.00 91.25 85 LYS A O 1
ATOM 695 N N . ASP A 1 86 ? 14.124 9.744 11.815 1.00 93.25 86 ASP A N 1
ATOM 696 C CA . ASP A 1 86 ? 12.744 10.191 11.611 1.00 93.25 86 ASP A CA 1
ATOM 697 C C . ASP A 1 86 ? 11.775 9.488 12.582 1.00 93.25 86 ASP A C 1
ATOM 699 O O . ASP A 1 86 ? 10.616 9.884 12.670 1.00 93.25 86 ASP A O 1
ATOM 703 N N . LEU A 1 87 ? 12.244 8.477 13.332 1.00 96.19 87 LEU A N 1
ATOM 704 C CA . LEU A 1 87 ? 11.412 7.601 14.162 1.00 96.19 87 LEU A CA 1
ATOM 705 C C . LEU A 1 87 ? 10.525 8.384 15.129 1.00 96.19 87 LEU A C 1
ATOM 707 O O . LEU A 1 87 ? 9.309 8.296 15.031 1.00 96.19 87 LEU A O 1
ATOM 711 N N . ASN A 1 88 ? 11.111 9.203 16.004 1.00 97.38 88 ASN A N 1
ATOM 712 C CA . ASN A 1 88 ? 10.346 9.930 17.024 1.00 97.38 88 ASN A CA 1
ATOM 713 C C . ASN A 1 88 ? 9.274 10.847 16.415 1.00 97.38 88 ASN A C 1
ATOM 715 O O . ASN A 1 88 ? 8.176 10.958 16.952 1.00 97.38 88 ASN A O 1
ATOM 719 N N . THR A 1 89 ? 9.579 11.491 15.288 1.00 96.88 89 THR A N 1
ATOM 720 C CA . THR A 1 89 ? 8.630 12.371 14.597 1.00 96.88 89 THR A CA 1
ATOM 721 C C . THR A 1 89 ? 7.480 11.571 13.994 1.00 96.88 89 THR A C 1
ATOM 723 O O . THR A 1 89 ? 6.333 12.001 14.070 1.00 96.88 89 THR A O 1
ATOM 726 N N . VAL A 1 90 ? 7.771 10.397 13.427 1.00 96.75 90 VAL A N 1
ATOM 727 C CA . VAL A 1 90 ? 6.744 9.498 12.887 1.00 96.75 90 VAL A CA 1
ATOM 728 C C . VAL A 1 90 ? 5.862 8.957 14.002 1.00 96.75 90 VAL A C 1
ATOM 730 O O . VAL A 1 90 ? 4.648 9.007 13.862 1.00 96.75 90 VAL A O 1
ATOM 733 N N . LEU A 1 91 ? 6.443 8.510 15.119 1.00 97.25 91 LEU A N 1
ATOM 734 C CA . LEU A 1 91 ? 5.673 8.021 16.266 1.00 97.25 91 LEU A CA 1
ATOM 735 C C . LEU A 1 91 ? 4.738 9.102 16.820 1.00 97.25 91 LEU A C 1
ATOM 737 O O . LEU A 1 91 ? 3.568 8.830 17.060 1.00 97.25 91 LEU A O 1
ATOM 741 N N . LYS A 1 92 ? 5.213 10.348 16.921 1.00 97.06 92 LYS A N 1
ATOM 742 C CA . LYS A 1 92 ? 4.371 11.483 17.321 1.00 97.06 92 LYS A CA 1
ATOM 743 C C . LYS A 1 92 ? 3.238 11.760 16.323 1.00 97.06 92 LYS A C 1
ATOM 745 O O . LYS A 1 92 ? 2.141 12.125 16.727 1.00 97.06 92 LYS A O 1
ATOM 750 N N . LYS A 1 93 ? 3.494 11.610 15.019 1.00 96.00 93 LYS A N 1
ATOM 751 C CA . LYS A 1 93 ? 2.456 11.762 13.988 1.00 96.00 93 LYS A CA 1
ATOM 752 C C . LYS A 1 93 ? 1.417 10.635 14.073 1.00 96.00 93 LYS A C 1
ATOM 754 O O . LYS A 1 93 ? 0.234 10.913 13.955 1.00 96.00 93 LYS A O 1
ATOM 759 N N . LEU A 1 94 ? 1.848 9.400 14.344 1.00 95.62 94 LEU A N 1
ATOM 760 C CA . LEU A 1 94 ? 0.956 8.257 14.578 1.00 95.62 94 LEU A CA 1
ATOM 761 C C . LEU A 1 94 ? 0.068 8.450 15.808 1.00 95.62 94 LEU A C 1
ATOM 763 O O . LEU A 1 94 ? -1.122 8.172 15.731 1.00 95.62 94 LEU A O 1
ATOM 767 N N . GLU A 1 95 ? 0.620 8.968 16.906 1.00 95.06 95 GLU A N 1
ATOM 768 C CA . GLU A 1 95 ? -0.154 9.317 18.104 1.00 95.06 95 GLU A CA 1
ATOM 769 C C . GLU A 1 95 ? -1.279 10.307 17.761 1.00 95.06 95 GLU A C 1
ATOM 771 O O . GLU A 1 95 ? -2.416 10.122 18.186 1.00 95.06 95 GLU A O 1
ATOM 776 N N . GLY A 1 96 ? -1.000 11.293 16.901 1.00 93.25 96 GLY A N 1
ATOM 777 C CA . GLY A 1 96 ? -2.006 12.230 16.391 1.00 93.25 96 GLY A CA 1
ATOM 778 C C . GLY A 1 96 ? -3.104 11.595 15.527 1.00 93.25 96 GLY A C 1
ATOM 779 O O . GLY A 1 96 ? -4.155 12.201 15.361 1.00 93.25 96 GLY A O 1
ATOM 780 N N . TYR A 1 97 ? -2.895 10.386 14.999 1.00 93.38 97 TYR A N 1
ATOM 781 C CA . TYR A 1 97 ? -3.910 9.635 14.251 1.00 93.38 97 TYR A CA 1
ATOM 782 C C . TYR A 1 97 ? -4.673 8.618 15.107 1.00 93.38 97 TYR A C 1
ATOM 784 O O . TYR A 1 97 ? -5.616 8.001 14.613 1.00 93.38 97 TYR A O 1
ATOM 792 N N . SER A 1 98 ? -4.296 8.445 16.376 1.00 89.88 98 SER A N 1
ATOM 793 C CA . SER A 1 98 ? -4.883 7.420 17.243 1.00 89.88 98 SER A CA 1
ATOM 794 C C . SER A 1 98 ? -6.379 7.607 17.502 1.00 89.88 98 SER A C 1
ATOM 796 O O . SER A 1 98 ? -7.085 6.623 17.687 1.00 89.88 98 SER A O 1
ATOM 798 N N . GLU A 1 99 ? -6.888 8.840 17.432 1.00 88.56 99 GLU A N 1
ATOM 799 C CA . GLU A 1 99 ? -8.318 9.141 17.603 1.00 88.56 99 GLU A CA 1
ATOM 800 C C . GLU A 1 99 ? -9.205 8.550 16.493 1.00 88.56 99 GLU A C 1
ATOM 802 O O . GLU A 1 99 ? -10.405 8.375 16.696 1.00 88.56 99 GLU A O 1
ATOM 807 N N . TYR A 1 100 ? -8.630 8.222 15.331 1.00 89.12 100 TYR A N 1
ATOM 808 C CA . TYR A 1 100 ? -9.348 7.586 14.222 1.00 89.12 100 TYR A CA 1
ATOM 809 C C . TYR A 1 100 ? -9.347 6.055 14.308 1.00 89.12 100 TYR A C 1
ATOM 811 O O . TYR A 1 100 ? -10.053 5.400 13.533 1.00 89.12 100 TYR A O 1
ATOM 819 N N . PHE A 1 101 ? -8.528 5.480 15.195 1.00 89.88 101 PHE A N 1
ATOM 820 C CA . PHE A 1 101 ? -8.417 4.032 15.343 1.00 89.88 101 PHE A CA 1
ATOM 821 C C . PHE A 1 101 ? -9.716 3.465 15.931 1.00 89.88 101 PHE A C 1
ATOM 823 O O . PHE A 1 101 ? -10.428 4.150 16.658 1.00 89.88 101 PHE A O 1
ATOM 830 N N . GLU A 1 102 ? -10.043 2.220 15.576 1.00 76.56 102 GLU A N 1
ATOM 831 C CA . GLU A 1 102 ? -11.280 1.511 15.970 1.00 76.56 102 GLU A CA 1
ATOM 832 C C . GLU A 1 102 ? -12.593 2.052 15.359 1.00 76.56 102 GLU A C 1
ATOM 834 O O . GLU A 1 102 ? -13.630 1.395 15.473 1.00 76.56 102 GLU A O 1
ATOM 839 N N . ASP A 1 103 ? -12.562 3.193 14.662 1.00 82.62 103 ASP A N 1
ATOM 840 C CA . ASP A 1 103 ? -13.693 3.716 13.886 1.00 82.62 103 ASP A CA 1
ATOM 841 C C . ASP A 1 103 ? -13.635 3.215 12.431 1.00 82.62 103 ASP A C 1
ATOM 843 O O . ASP A 1 103 ? -13.825 2.026 12.167 1.00 82.62 103 ASP A O 1
ATOM 847 N N . CYS A 1 104 ? -13.351 4.082 11.453 1.00 88.06 104 CYS A N 1
ATOM 848 C CA . CYS A 1 104 ? -13.149 3.634 10.075 1.00 88.06 104 CYS A CA 1
ATOM 849 C C . CYS A 1 104 ? -11.704 3.197 9.795 1.00 88.06 104 CYS A C 1
ATOM 851 O O . CYS A 1 104 ? -11.503 2.401 8.879 1.00 88.06 104 CYS A O 1
ATOM 853 N N . LEU A 1 105 ? -10.709 3.672 10.558 1.00 95.50 105 LEU A N 1
ATOM 854 C CA . LEU A 1 105 ? -9.316 3.224 10.463 1.00 95.50 105 LEU A CA 1
ATOM 855 C C . LEU A 1 105 ? -9.125 2.000 11.367 1.00 95.50 105 LEU A C 1
ATOM 857 O O . LEU A 1 105 ? -8.795 2.100 12.545 1.00 95.50 105 LEU A O 1
ATOM 861 N N . ASP A 1 106 ? -9.375 0.826 10.799 1.00 96.06 106 ASP A N 1
ATOM 862 C CA . ASP A 1 106 ? -9.465 -0.443 11.531 1.00 96.06 106 ASP A CA 1
ATOM 863 C C . ASP A 1 106 ? -8.261 -1.370 11.297 1.00 96.06 106 ASP A C 1
ATOM 865 O O . ASP A 1 106 ? -8.271 -2.530 11.718 1.00 96.06 106 ASP A O 1
ATOM 869 N N . GLU A 1 107 ? -7.253 -0.910 10.556 1.00 98.31 107 GLU A N 1
ATOM 870 C CA . GLU A 1 107 ? -6.075 -1.697 10.203 1.00 98.31 107 GLU A CA 1
ATOM 871 C C . GLU A 1 107 ? -4.840 -0.817 9.996 1.00 98.31 107 GLU A C 1
ATOM 873 O O . GLU A 1 107 ? -4.907 0.253 9.383 1.00 98.31 107 GLU A O 1
ATOM 878 N N . ILE A 1 108 ? -3.686 -1.316 10.434 1.00 98.62 108 ILE A N 1
ATOM 879 C CA . ILE A 1 108 ? -2.384 -0.730 10.126 1.00 98.62 108 ILE A CA 1
ATOM 880 C C . ILE A 1 108 ? -1.540 -1.731 9.335 1.00 98.62 108 ILE A C 1
ATOM 882 O O . ILE A 1 108 ? -1.260 -2.845 9.785 1.00 98.62 108 ILE A O 1
ATOM 886 N N . THR A 1 109 ? -1.080 -1.301 8.160 1.00 98.81 109 THR A N 1
ATOM 887 C CA . THR A 1 109 ? -0.039 -1.993 7.402 1.00 98.81 109 THR A CA 1
ATOM 888 C C . THR A 1 109 ? 1.333 -1.493 7.831 1.00 98.81 109 THR A C 1
ATOM 890 O O . THR A 1 109 ? 1.649 -0.313 7.685 1.00 98.81 109 THR A O 1
ATOM 893 N N .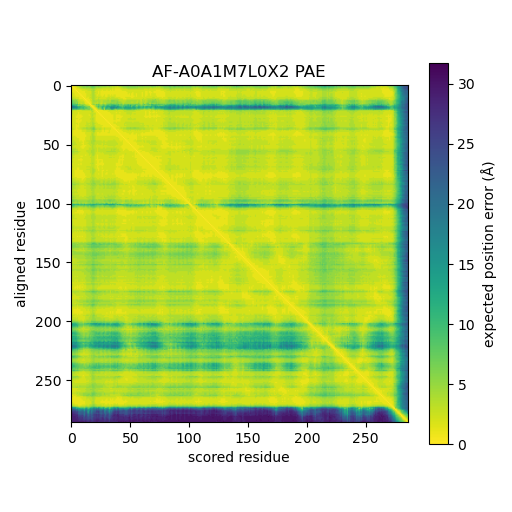 VAL A 1 110 ? 2.202 -2.406 8.252 1.00 98.62 110 VAL A N 1
ATOM 894 C CA . VAL A 1 110 ? 3.612 -2.117 8.565 1.00 98.62 110 VAL A CA 1
ATOM 895 C C . VAL A 1 110 ? 4.544 -2.803 7.571 1.00 98.62 110 VAL A C 1
ATOM 897 O O . VAL A 1 110 ? 4.184 -3.808 6.963 1.00 98.62 110 VAL A O 1
ATOM 900 N N . ASN A 1 111 ? 5.759 -2.281 7.394 1.00 97.50 111 ASN A N 1
ATOM 901 C CA . ASN A 1 111 ? 6.724 -2.791 6.408 1.00 97.50 111 ASN A CA 1
ATOM 902 C C . ASN A 1 111 ? 8.059 -3.268 7.016 1.00 97.50 111 ASN A C 1
ATOM 904 O O . ASN A 1 111 ? 8.981 -3.630 6.279 1.00 97.50 111 ASN A O 1
ATOM 908 N N . ASP A 1 112 ? 8.165 -3.289 8.347 1.00 96.31 112 ASP A N 1
ATOM 909 C CA . ASP A 1 112 ? 9.287 -3.862 9.090 1.00 96.31 112 ASP A CA 1
ATOM 910 C C . ASP A 1 112 ? 8.845 -4.426 10.451 1.00 96.31 112 ASP A C 1
ATOM 912 O O . ASP A 1 112 ? 7.773 -4.106 10.965 1.00 96.31 112 ASP A O 1
ATOM 916 N N . TYR A 1 113 ? 9.677 -5.298 11.026 1.00 96.44 113 TYR A N 1
ATOM 917 C CA . TYR A 1 113 ? 9.375 -5.980 12.288 1.00 96.44 113 TYR A CA 1
ATOM 918 C C . TYR A 1 113 ? 9.410 -5.062 13.516 1.00 96.44 113 TYR A C 1
ATOM 920 O O . TYR A 1 113 ? 8.757 -5.371 14.508 1.00 96.44 113 TYR A O 1
ATOM 928 N N . GLY A 1 114 ? 10.166 -3.962 13.474 1.00 97.00 114 GLY A N 1
ATOM 929 C CA . GLY A 1 114 ? 10.228 -3.015 14.586 1.00 97.00 114 GLY A CA 1
ATOM 930 C C . GLY A 1 114 ? 8.911 -2.264 14.728 1.00 97.00 114 GLY A C 1
ATOM 931 O O . GLY A 1 114 ? 8.352 -2.204 15.819 1.00 97.00 114 GLY A O 1
ATOM 932 N N . MET A 1 115 ? 8.374 -1.771 13.610 1.00 97.94 115 MET A N 1
ATOM 933 C CA . MET A 1 115 ? 7.057 -1.142 13.589 1.00 97.94 115 MET A CA 1
ATOM 934 C C . MET A 1 115 ? 5.935 -2.149 13.872 1.00 97.94 115 MET A C 1
ATOM 936 O O . MET A 1 115 ? 4.992 -1.805 14.572 1.00 97.94 115 MET A O 1
ATOM 940 N N . LEU A 1 116 ? 6.050 -3.402 13.410 1.00 98.12 116 LEU A N 1
ATOM 941 C CA . LEU A 1 116 ? 5.102 -4.464 13.779 1.00 98.12 116 LEU A CA 1
ATOM 942 C C . LEU A 1 116 ? 5.001 -4.638 15.299 1.00 98.12 116 LEU A C 1
ATOM 944 O O . LEU A 1 116 ? 3.899 -4.622 15.839 1.00 98.12 116 LEU A O 1
ATOM 948 N N . ALA A 1 117 ? 6.143 -4.779 15.977 1.00 98.00 117 ALA A N 1
ATOM 949 C CA . ALA A 1 117 ? 6.169 -4.920 17.428 1.00 98.00 117 ALA A CA 1
ATOM 950 C C . ALA A 1 117 ? 5.636 -3.666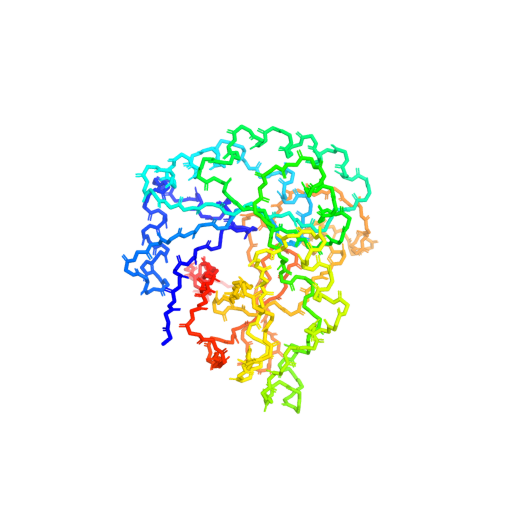 18.130 1.00 98.00 117 ALA A C 1
ATOM 952 O O . ALA A 1 117 ? 4.809 -3.776 19.027 1.00 98.00 117 ALA A O 1
ATOM 953 N N . TYR A 1 118 ? 6.047 -2.481 17.672 1.00 97.88 118 TYR A N 1
ATOM 954 C CA . TYR A 1 118 ? 5.590 -1.222 18.249 1.00 97.88 118 TYR A CA 1
ATOM 955 C C . TYR A 1 118 ? 4.069 -1.056 18.158 1.00 97.88 118 TYR A C 1
ATOM 957 O O . TYR A 1 118 ? 3.440 -0.731 19.160 1.00 97.88 118 TYR A O 1
ATOM 965 N N . ILE A 1 119 ? 3.465 -1.298 16.990 1.00 97.69 119 ILE A N 1
ATOM 966 C CA . ILE A 1 119 ? 2.014 -1.144 16.833 1.00 97.69 119 ILE A CA 1
ATOM 967 C C . ILE A 1 119 ? 1.265 -2.166 17.690 1.00 97.69 119 ILE A C 1
ATOM 969 O O . ILE A 1 119 ? 0.362 -1.771 18.417 1.00 97.69 119 ILE A O 1
ATOM 973 N N . HIS A 1 120 ? 1.697 -3.430 17.680 1.00 97.44 120 HIS A N 1
ATOM 974 C CA . HIS A 1 120 ? 1.104 -4.487 18.504 1.00 97.44 120 HIS A CA 1
ATOM 975 C C . HIS A 1 120 ? 1.119 -4.166 20.008 1.00 97.44 120 HIS A C 1
ATOM 977 O O . HIS A 1 120 ? 0.186 -4.509 20.721 1.00 97.44 120 HIS A O 1
ATOM 983 N N . GLU A 1 121 ? 2.177 -3.520 20.501 1.00 97.19 121 GLU A N 1
ATOM 984 C CA . GLU A 1 121 ? 2.321 -3.195 21.925 1.00 97.19 121 GLU A CA 1
ATOM 985 C C . GLU A 1 121 ? 1.556 -1.934 22.356 1.00 97.19 121 GLU A C 1
ATOM 987 O O . GLU A 1 121 ? 1.326 -1.753 23.551 1.00 97.19 121 GLU A O 1
ATOM 992 N N . ASN A 1 122 ? 1.214 -1.040 21.421 1.00 96.31 122 ASN A N 1
ATOM 993 C CA . ASN A 1 122 ? 0.729 0.306 21.751 1.00 96.31 122 ASN A CA 1
ATOM 994 C C . ASN A 1 122 ? -0.685 0.611 21.242 1.00 96.31 122 ASN A C 1
ATOM 996 O O . ASN A 1 122 ? -1.276 1.582 21.712 1.00 96.31 122 ASN A O 1
ATOM 1000 N N . TYR A 1 123 ? -1.231 -0.173 20.307 1.00 95.19 123 TYR A N 1
ATOM 1001 C CA . TYR A 1 123 ? -2.539 0.094 19.709 1.00 95.19 123 TYR A CA 1
ATOM 1002 C C . TYR A 1 123 ? -3.341 -1.193 19.497 1.00 95.19 123 TYR A C 1
ATOM 1004 O O . TYR A 1 123 ? -2.843 -2.161 18.925 1.00 95.19 123 TYR A O 1
ATOM 1012 N N . GLU A 1 124 ? -4.616 -1.167 19.885 1.00 92.88 124 GLU A N 1
ATOM 1013 C CA . GLU A 1 124 ? -5.583 -2.245 19.642 1.00 92.88 124 GLU A CA 1
ATOM 1014 C C . GLU A 1 124 ? -6.177 -2.104 18.232 1.00 92.88 124 GLU A C 1
ATOM 1016 O O . GLU A 1 124 ? -7.306 -1.669 18.023 1.00 92.88 124 GLU A O 1
ATOM 1021 N N . VAL A 1 125 ? -5.373 -2.428 17.221 1.00 95.69 125 VAL A N 1
ATOM 1022 C CA . VAL A 1 125 ? -5.750 -2.313 15.807 1.00 95.69 125 VAL A CA 1
ATOM 1023 C C . VAL A 1 125 ? -5.292 -3.542 15.038 1.00 95.69 125 VAL A C 1
ATOM 1025 O O . VAL A 1 125 ? -4.259 -4.136 15.351 1.00 95.69 125 VAL A O 1
ATOM 1028 N N . ARG A 1 126 ? -6.046 -3.933 14.005 1.00 97.12 126 ARG A N 1
ATOM 1029 C CA . ARG A 1 126 ? -5.666 -5.081 13.175 1.00 97.12 126 ARG A CA 1
ATOM 1030 C C . ARG A 1 126 ? -4.342 -4.833 12.476 1.00 97.12 126 ARG A C 1
ATOM 1032 O O . ARG A 1 126 ? -4.079 -3.735 11.974 1.00 97.12 126 ARG A O 1
ATOM 1039 N N . LEU A 1 127 ? -3.536 -5.882 12.392 1.00 98.25 127 LEU A N 1
ATOM 1040 C CA . LEU A 1 127 ? -2.179 -5.802 11.873 1.00 98.25 127 LEU A CA 1
ATOM 1041 C C . LEU A 1 127 ? -2.062 -6.495 10.525 1.00 98.25 127 LEU A C 1
ATOM 1043 O O . LEU A 1 127 ? -2.364 -7.678 10.366 1.00 98.25 127 LEU A O 1
ATOM 1047 N N . ASN A 1 128 ? -1.545 -5.760 9.547 1.00 98.56 128 ASN A N 1
ATOM 1048 C CA . ASN A 1 128 ? -1.299 -6.262 8.207 1.00 98.56 128 ASN A CA 1
ATOM 1049 C C . ASN A 1 128 ? 0.194 -6.167 7.863 1.00 98.56 128 ASN A C 1
ATOM 1051 O O . ASN A 1 128 ? 0.844 -5.133 8.044 1.00 98.56 128 ASN A O 1
ATOM 1055 N N . MET A 1 129 ? 0.764 -7.257 7.348 1.00 98.44 129 MET A N 1
ATOM 1056 C CA . MET A 1 129 ? 2.134 -7.247 6.840 1.00 98.44 129 MET A CA 1
ATOM 1057 C C . MET A 1 129 ? 2.153 -6.687 5.421 1.00 98.44 129 MET A C 1
ATOM 1059 O O . MET A 1 129 ? 1.646 -7.302 4.482 1.00 98.44 129 MET A O 1
ATOM 1063 N N . GLY A 1 130 ? 2.790 -5.534 5.260 1.00 98.12 130 GLY A N 1
ATOM 1064 C CA . GLY A 1 130 ? 2.905 -4.850 3.983 1.00 98.12 130 GLY A CA 1
ATOM 1065 C C . GLY A 1 130 ? 3.787 -5.569 2.971 1.00 98.12 130 GLY A C 1
ATOM 1066 O O . GLY A 1 130 ? 4.627 -6.418 3.294 1.00 98.12 130 GLY A O 1
ATOM 1067 N N . ARG A 1 131 ? 3.629 -5.149 1.715 1.00 95.56 131 ARG A N 1
ATOM 1068 C CA . ARG A 1 131 ? 4.307 -5.702 0.532 1.00 95.56 131 ARG A CA 1
ATOM 1069 C C . ARG A 1 131 ? 5.834 -5.815 0.654 1.00 95.56 131 ARG A C 1
ATOM 1071 O O . ARG A 1 131 ? 6.439 -6.649 -0.020 1.00 95.56 131 ARG A O 1
ATOM 1078 N N . LEU A 1 132 ? 6.488 -5.012 1.505 1.00 95.12 132 LEU A N 1
ATOM 1079 C CA . LEU A 1 132 ? 7.945 -5.052 1.663 1.00 95.12 132 LEU A CA 1
ATOM 1080 C C . LEU A 1 132 ? 8.460 -6.281 2.418 1.00 95.12 132 LEU A C 1
ATOM 1082 O O . LEU A 1 132 ? 9.653 -6.577 2.301 1.00 95.12 132 LEU A O 1
ATOM 1086 N N . PHE A 1 133 ? 7.619 -7.015 3.148 1.00 95.44 133 PHE A N 1
ATOM 1087 C CA . PHE A 1 133 ? 8.025 -8.291 3.744 1.00 95.44 133 PHE A CA 1
ATOM 1088 C C . PHE A 1 133 ? 8.244 -9.384 2.691 1.00 95.44 133 PHE A C 1
ATOM 1090 O O . PHE A 1 133 ? 9.055 -10.288 2.901 1.00 95.44 133 PHE A O 1
ATOM 1097 N N . MET A 1 134 ? 7.585 -9.277 1.534 1.00 93.19 134 MET A N 1
ATOM 1098 C CA . MET A 1 134 ? 7.671 -10.265 0.460 1.00 93.19 134 MET A CA 1
ATOM 1099 C C . MET A 1 134 ? 8.927 -10.022 -0.375 1.00 93.19 134 MET A C 1
ATOM 1101 O O . MET A 1 134 ? 9.088 -8.976 -1.005 1.00 93.19 134 MET A O 1
ATOM 1105 N N . LYS A 1 135 ? 9.855 -10.984 -0.381 1.00 89.25 135 LYS A N 1
ATOM 1106 C CA . LYS A 1 135 ? 11.152 -10.885 -1.084 1.00 89.25 135 LYS A CA 1
ATOM 1107 C C . LYS A 1 135 ? 11.250 -11.813 -2.295 1.00 89.25 135 LYS A C 1
ATOM 1109 O O . LYS A 1 135 ? 12.345 -12.227 -2.671 1.00 89.25 135 LYS A O 1
ATOM 1114 N N . ASP A 1 136 ? 10.112 -12.144 -2.895 1.00 90.44 136 ASP A N 1
ATOM 1115 C CA . ASP A 1 136 ? 10.066 -12.982 -4.088 1.00 90.44 136 ASP A CA 1
ATOM 1116 C C . ASP A 1 136 ? 10.712 -12.290 -5.299 1.00 90.44 136 ASP A C 1
ATOM 1118 O O . ASP A 1 136 ? 10.791 -11.054 -5.379 1.00 90.44 136 ASP A O 1
ATOM 1122 N N . TYR A 1 137 ? 11.196 -13.116 -6.234 1.00 90.50 137 TYR A N 1
ATOM 1123 C CA . TYR A 1 137 ? 11.685 -12.649 -7.530 1.00 90.50 137 TYR A CA 1
ATOM 1124 C C . TYR A 1 137 ? 10.582 -11.869 -8.228 1.00 90.50 137 TYR A C 1
ATOM 1126 O O . TYR A 1 137 ? 9.433 -12.284 -8.209 1.00 90.50 137 TYR A O 1
ATOM 1134 N N . ARG A 1 138 ? 10.936 -10.741 -8.832 1.00 91.75 138 ARG A N 1
ATOM 1135 C CA . ARG A 1 138 ? 9.952 -9.842 -9.440 1.00 91.75 138 ARG A CA 1
ATOM 1136 C C . ARG A 1 138 ? 10.432 -9.136 -10.689 1.00 91.75 138 ARG A C 1
ATOM 1138 O O . ARG A 1 138 ? 9.676 -8.378 -11.266 1.00 91.75 138 ARG A O 1
ATOM 1145 N N . ASP A 1 139 ? 11.685 -9.357 -11.080 1.00 91.75 139 ASP A N 1
ATOM 1146 C CA . ASP A 1 139 ? 12.302 -8.673 -12.208 1.00 91.75 139 ASP A CA 1
ATOM 1147 C C . ASP A 1 139 ? 11.875 -9.315 -13.540 1.00 91.75 139 ASP A C 1
ATOM 1149 O O . ASP A 1 139 ? 12.329 -10.422 -13.857 1.00 91.75 139 ASP A O 1
ATOM 1153 N N . PRO A 1 140 ? 11.026 -8.644 -14.346 1.00 90.88 140 PRO A N 1
ATOM 1154 C CA . PRO A 1 140 ? 10.473 -9.202 -15.568 1.00 90.88 140 PRO A CA 1
ATOM 1155 C C . PRO A 1 140 ? 11.531 -9.323 -16.672 1.00 90.88 140 PRO A C 1
ATOM 1157 O O . PRO A 1 140 ? 11.306 -10.004 -17.678 1.00 90.88 140 PRO A O 1
ATOM 1160 N N . ARG A 1 141 ? 12.716 -8.723 -16.493 1.00 90.75 141 ARG A N 1
ATOM 1161 C CA . ARG A 1 141 ? 13.857 -8.865 -17.409 1.00 90.75 141 ARG A CA 1
ATOM 1162 C C . ARG A 1 141 ? 14.506 -10.243 -17.323 1.00 90.75 141 ARG A C 1
ATOM 1164 O O . ARG A 1 141 ? 15.299 -10.584 -18.198 1.00 90.75 141 ARG A O 1
ATOM 1171 N N . TYR A 1 142 ? 14.140 -11.062 -16.333 1.00 92.50 142 TYR A N 1
ATOM 1172 C CA . TYR A 1 142 ? 14.577 -12.453 -16.218 1.00 92.50 142 TYR A CA 1
ATOM 1173 C C . TYR A 1 142 ? 13.395 -13.430 -16.385 1.00 92.50 142 TYR A C 1
ATOM 1175 O O . TYR A 1 142 ? 12.890 -13.971 -15.395 1.00 92.50 142 TYR A O 1
ATOM 1183 N N . PRO A 1 143 ? 12.967 -13.726 -17.633 1.00 90.94 143 PRO A N 1
ATOM 1184 C CA . PRO A 1 143 ? 11.795 -14.559 -17.909 1.00 90.94 143 PRO A CA 1
ATOM 1185 C C . PRO A 1 143 ? 11.832 -15.946 -17.269 1.00 90.94 143 PRO A C 1
ATOM 1187 O O . PRO A 1 143 ? 10.782 -16.471 -16.923 1.00 90.94 143 PRO A O 1
ATOM 1190 N N . ALA A 1 144 ? 13.021 -16.529 -17.089 1.00 93.81 144 ALA A N 1
ATOM 1191 C CA . ALA A 1 144 ? 13.185 -17.844 -16.469 1.00 93.81 144 ALA A CA 1
ATOM 1192 C C . ALA A 1 144 ? 12.661 -17.905 -15.023 1.00 93.81 144 ALA A C 1
ATOM 1194 O O . ALA A 1 144 ? 12.279 -18.977 -14.567 1.00 93.81 144 ALA A O 1
ATOM 1195 N N . TYR A 1 145 ? 12.636 -16.770 -14.318 1.00 91.31 145 TYR A N 1
ATOM 1196 C CA . TYR A 1 145 ? 12.033 -16.659 -12.990 1.00 91.31 145 TYR A CA 1
ATOM 1197 C C . TYR A 1 145 ? 10.617 -16.090 -13.087 1.00 91.31 145 TYR A C 1
ATOM 1199 O O . TYR A 1 145 ? 9.689 -16.661 -12.528 1.00 91.31 145 TYR A O 1
ATOM 1207 N N . PHE A 1 146 ? 10.439 -15.013 -13.855 1.00 92.75 146 PHE A N 1
ATOM 1208 C CA . PHE A 1 146 ? 9.173 -14.282 -13.933 1.00 92.75 146 PHE A CA 1
ATOM 1209 C C . PHE A 1 146 ? 8.024 -15.096 -14.555 1.00 92.75 146 PHE A C 1
ATOM 1211 O O . PHE A 1 146 ? 6.889 -15.039 -14.093 1.00 92.75 146 PHE A O 1
ATOM 1218 N N . LYS A 1 147 ? 8.305 -15.909 -15.582 1.00 94.38 147 LYS A N 1
ATOM 1219 C CA . LYS A 1 147 ? 7.306 -16.747 -16.273 1.00 94.38 147 LYS A CA 1
ATOM 1220 C C . LYS A 1 147 ? 7.071 -18.092 -15.579 1.00 94.38 147 LYS A C 1
ATOM 1222 O O . LYS A 1 147 ? 6.903 -19.114 -16.239 1.00 94.38 147 LYS A O 1
ATOM 1227 N N . THR A 1 148 ? 7.106 -18.102 -14.252 1.00 95.75 148 THR A N 1
ATOM 1228 C CA . THR A 1 148 ? 6.844 -19.295 -13.436 1.00 95.75 148 THR A CA 1
ATOM 1229 C C . THR A 1 148 ? 5.649 -19.063 -12.519 1.00 95.75 148 THR A C 1
ATOM 1231 O O . THR A 1 148 ? 5.204 -17.931 -12.365 1.00 95.75 148 THR A O 1
ATOM 1234 N N . VAL A 1 149 ? 5.116 -20.127 -11.918 1.00 96.81 149 VAL A N 1
ATOM 1235 C CA . VAL A 1 149 ? 4.095 -20.004 -10.869 1.00 96.81 149 VAL A CA 1
ATOM 1236 C C . VAL A 1 149 ? 4.797 -19.759 -9.537 1.00 96.81 149 VAL A C 1
ATOM 1238 O O . VAL A 1 149 ? 5.557 -20.613 -9.063 1.00 96.81 149 VAL A O 1
ATOM 1241 N N . LEU A 1 150 ? 4.535 -18.613 -8.912 1.00 95.94 150 LEU A N 1
ATOM 1242 C CA . LEU A 1 150 ? 5.054 -18.312 -7.588 1.00 95.94 150 LEU A CA 1
ATOM 1243 C C . LEU A 1 150 ? 4.302 -19.113 -6.532 1.00 95.94 150 LEU A C 1
ATOM 1245 O O . LEU A 1 150 ? 3.087 -19.013 -6.393 1.00 95.94 150 LEU A O 1
ATOM 1249 N N . LYS A 1 151 ? 5.056 -19.836 -5.709 1.00 95.25 151 LYS A N 1
ATOM 1250 C CA . LYS A 1 151 ? 4.598 -20.307 -4.401 1.00 95.25 151 LYS A CA 1
ATOM 1251 C C . LYS A 1 151 ? 5.287 -19.445 -3.345 1.00 95.25 151 LYS A C 1
ATOM 1253 O O . LYS A 1 151 ? 6.508 -19.583 -3.209 1.00 95.25 151 LYS A O 1
ATOM 1258 N N . PRO A 1 152 ? 4.568 -18.551 -2.638 1.00 94.25 152 PRO A N 1
ATOM 1259 C CA . PRO A 1 152 ? 5.190 -17.623 -1.704 1.00 94.25 152 PRO A CA 1
ATOM 1260 C C . PRO A 1 152 ? 6.071 -18.340 -0.684 1.00 94.25 152 PRO A C 1
ATOM 1262 O O . PRO A 1 152 ? 5.620 -19.208 0.067 1.00 94.25 152 PRO A O 1
ATOM 1265 N N . LYS A 1 153 ? 7.352 -17.970 -0.647 1.00 91.56 153 LYS A N 1
ATOM 1266 C CA . LYS A 1 153 ? 8.340 -18.634 0.221 1.00 91.56 153 LYS A CA 1
ATOM 1267 C C . LYS A 1 153 ? 8.231 -18.205 1.681 1.00 91.56 153 LYS A C 1
ATOM 1269 O O . LYS A 1 153 ? 8.831 -18.835 2.550 1.00 91.56 153 LYS A O 1
ATOM 1274 N N . ILE A 1 154 ? 7.484 -17.135 1.954 1.00 94.00 154 ILE A N 1
ATOM 1275 C CA . ILE A 1 154 ? 7.365 -16.556 3.291 1.00 94.00 154 ILE A CA 1
ATOM 1276 C C . ILE A 1 154 ? 6.609 -17.471 4.266 1.00 94.00 154 ILE A C 1
ATOM 1278 O O . ILE A 1 154 ? 6.866 -17.395 5.466 1.00 94.00 154 ILE A O 1
ATOM 1282 N N . PHE A 1 155 ? 5.746 -18.373 3.770 1.00 94.25 155 PHE A N 1
ATOM 1283 C CA . PHE A 1 155 ? 4.888 -19.279 4.554 1.00 94.25 155 PHE A CA 1
ATOM 1284 C C . PHE A 1 155 ? 5.665 -20.405 5.255 1.00 94.25 155 PHE A C 1
ATOM 1286 O O . PHE A 1 155 ? 5.458 -21.600 5.052 1.00 94.25 155 PHE A O 1
ATOM 1293 N N . THR A 1 156 ? 6.597 -20.007 6.109 1.00 94.56 156 THR A N 1
ATOM 1294 C CA . THR A 1 156 ? 7.429 -20.873 6.933 1.00 94.56 156 THR A CA 1
ATOM 1295 C C . THR A 1 156 ? 6.775 -21.111 8.292 1.00 94.56 156 THR A C 1
ATOM 1297 O O . THR A 1 156 ? 5.946 -20.330 8.757 1.00 94.56 156 THR A O 1
ATOM 1300 N N . LYS A 1 157 ? 7.221 -22.151 9.007 1.00 95.12 157 LYS A N 1
ATOM 1301 C CA . LYS A 1 157 ? 6.813 -22.376 10.407 1.00 95.12 157 LYS A CA 1
ATOM 1302 C C . LYS A 1 157 ? 7.149 -21.193 11.322 1.00 95.12 157 LYS A C 1
ATOM 1304 O O . LYS A 1 157 ? 6.467 -20.989 12.318 1.00 95.12 157 LYS A O 1
ATOM 1309 N N . TYR A 1 158 ? 8.203 -20.441 11.003 1.00 94.50 158 TYR A N 1
ATOM 1310 C CA . TYR A 1 158 ? 8.580 -19.252 11.760 1.00 94.50 158 TYR A CA 1
ATOM 1311 C C . TYR A 1 158 ? 7.563 -18.123 11.565 1.00 94.50 158 TYR A C 1
ATOM 1313 O O . TYR A 1 158 ? 7.123 -17.538 12.548 1.00 94.50 158 TYR A O 1
ATOM 1321 N N . LEU A 1 159 ? 7.118 -17.887 10.325 1.00 94.94 159 LEU A N 1
ATOM 1322 C CA . LEU A 1 159 ? 6.060 -16.914 10.053 1.00 94.94 159 LEU A CA 1
ATOM 1323 C C . LEU A 1 159 ? 4.766 -17.266 10.792 1.00 94.94 159 LEU A C 1
ATOM 1325 O O . LEU A 1 159 ? 4.153 -16.380 11.363 1.00 94.94 159 LEU A O 1
ATOM 1329 N N . ILE A 1 160 ? 4.374 -18.543 10.828 1.00 95.38 160 ILE A N 1
ATOM 1330 C CA . ILE A 1 160 ? 3.161 -18.972 11.547 1.00 95.38 160 ILE A CA 1
ATOM 1331 C C . ILE A 1 160 ? 3.225 -18.571 13.028 1.00 95.38 160 ILE A C 1
ATOM 1333 O O . ILE A 1 160 ? 2.264 -18.022 13.550 1.00 95.38 160 ILE A O 1
ATOM 1337 N N . ARG A 1 161 ? 4.381 -18.751 13.682 1.00 96.31 161 ARG A N 1
ATOM 1338 C CA . ARG A 1 161 ? 4.573 -18.305 15.072 1.00 96.31 161 ARG A CA 1
ATOM 1339 C C . ARG A 1 161 ? 4.479 -16.790 15.219 1.00 96.31 161 ARG A C 1
ATOM 1341 O O . ARG A 1 161 ? 3.922 -16.320 16.198 1.00 96.31 161 ARG A O 1
ATOM 1348 N N . LEU A 1 162 ? 5.017 -16.034 14.260 1.00 96.19 162 LEU A N 1
ATOM 1349 C CA . LEU A 1 162 ? 4.904 -14.574 14.266 1.00 96.19 162 LEU A CA 1
ATOM 1350 C C . LEU A 1 162 ? 3.457 -14.114 14.078 1.00 96.19 162 LEU A C 1
ATOM 1352 O O . LEU A 1 162 ? 3.040 -13.183 14.753 1.00 96.19 162 LEU A O 1
ATOM 1356 N N . ILE A 1 163 ? 2.694 -14.773 13.203 1.00 97.12 163 ILE A N 1
ATOM 1357 C CA . ILE A 1 163 ? 1.266 -14.497 13.011 1.00 97.12 163 ILE A CA 1
ATOM 1358 C C . ILE A 1 163 ? 0.510 -14.687 14.323 1.00 97.12 163 ILE A C 1
ATOM 1360 O O . ILE A 1 163 ? -0.275 -13.826 14.692 1.00 97.12 163 ILE A O 1
ATOM 1364 N N . GLU A 1 164 ? 0.759 -15.791 15.029 1.00 96.06 164 GLU A N 1
ATOM 1365 C CA . GLU A 1 164 ? 0.119 -16.072 16.317 1.00 96.06 164 GLU A CA 1
ATOM 1366 C C . GLU A 1 164 ? 0.549 -15.072 17.397 1.00 96.06 164 GLU A C 1
ATOM 1368 O O . GLU A 1 164 ? -0.291 -14.584 18.147 1.00 96.06 164 GLU A O 1
ATOM 1373 N N . GLN A 1 165 ? 1.844 -14.750 17.462 1.00 96.62 165 GLN A N 1
ATOM 1374 C CA . GLN A 1 165 ? 2.403 -13.847 18.466 1.00 96.62 165 GLN A CA 1
ATOM 1375 C C . GLN A 1 165 ? 1.898 -12.411 18.308 1.00 96.62 165 GLN A C 1
ATOM 1377 O O . GLN A 1 165 ? 1.531 -11.798 19.300 1.00 96.62 165 GLN A O 1
ATOM 1382 N N . TYR A 1 166 ? 1.904 -11.885 17.083 1.00 97.44 166 TYR A N 1
ATOM 1383 C CA . TYR A 1 166 ? 1.532 -10.498 16.788 1.00 97.44 166 TYR A CA 1
ATOM 1384 C C . TYR A 1 166 ? 0.085 -10.357 16.307 1.00 97.44 166 TYR A C 1
ATOM 1386 O O . TYR A 1 166 ? -0.307 -9.266 15.914 1.00 97.44 166 TYR A O 1
ATOM 1394 N N . GLN A 1 167 ? -0.687 -11.450 16.298 1.00 96.62 167 GLN A N 1
ATOM 1395 C CA . GLN A 1 167 ? -2.081 -11.486 15.839 1.00 96.62 167 GLN A CA 1
ATOM 1396 C C . GLN A 1 167 ? -2.259 -10.849 14.452 1.00 96.62 167 GLN A C 1
ATOM 1398 O O . GLN A 1 167 ? -3.094 -9.982 14.238 1.00 96.62 167 GLN A O 1
ATOM 1403 N N . ILE A 1 168 ? -1.426 -11.270 13.501 1.00 98.06 168 ILE A N 1
ATOM 1404 C CA . ILE A 1 168 ? -1.420 -10.712 12.144 1.00 98.06 168 ILE A CA 1
ATOM 1405 C C . ILE A 1 168 ? -2.673 -11.182 11.398 1.00 98.06 168 ILE A C 1
ATOM 1407 O O . ILE A 1 168 ? -2.909 -12.385 11.287 1.00 98.06 168 ILE A O 1
ATOM 1411 N N . ASP A 1 169 ? -3.429 -10.248 10.827 1.00 97.88 169 ASP A N 1
ATOM 1412 C CA . ASP A 1 169 ? -4.681 -10.500 10.104 1.00 97.88 169 ASP A CA 1
ATOM 1413 C C . ASP A 1 169 ? -4.480 -10.634 8.593 1.00 97.88 169 ASP A C 1
ATOM 1415 O O . ASP A 1 169 ? -5.231 -11.335 7.904 1.00 97.88 169 ASP A O 1
ATOM 1419 N N . GLY A 1 170 ? -3.474 -9.946 8.053 1.00 98.00 170 GLY A N 1
ATOM 1420 C CA . GLY A 1 170 ? -3.310 -9.784 6.615 1.00 98.00 170 GLY A CA 1
ATOM 1421 C C . GLY A 1 170 ? -1.866 -9.815 6.138 1.00 98.00 170 GLY A C 1
ATOM 1422 O O . GLY A 1 170 ? -0.920 -9.579 6.895 1.00 98.00 170 GLY A O 1
ATOM 1423 N N . MET A 1 171 ? -1.707 -10.116 4.849 1.00 98.25 171 MET A N 1
ATOM 1424 C CA . MET A 1 171 ? -0.434 -10.035 4.139 1.00 98.25 171 MET A CA 1
ATOM 1425 C C . MET A 1 171 ? -0.634 -9.526 2.718 1.00 98.25 171 MET A C 1
ATOM 1427 O O . MET A 1 171 ? -1.508 -10.005 1.993 1.00 98.25 171 MET A O 1
ATOM 1431 N N . GLU A 1 172 ? 0.225 -8.606 2.298 1.00 98.31 172 GLU A N 1
ATOM 1432 C CA . GLU A 1 172 ? 0.185 -8.024 0.961 1.00 98.31 172 GLU A CA 1
ATOM 1433 C C . GLU A 1 172 ? 1.259 -8.586 0.028 1.00 98.31 172 GLU A C 1
ATOM 1435 O O . GLU A 1 172 ? 2.414 -8.777 0.414 1.00 98.31 172 GLU A O 1
ATOM 1440 N N . PHE A 1 173 ? 0.882 -8.780 -1.233 1.00 97.44 173 PHE A N 1
ATOM 1441 C CA . PHE A 1 173 ? 1.707 -9.341 -2.292 1.00 97.44 173 PHE A CA 1
ATOM 1442 C C . PHE A 1 173 ? 1.660 -8.469 -3.546 1.00 97.44 173 PHE A C 1
ATOM 1444 O O . PHE A 1 173 ? 0.714 -7.727 -3.798 1.00 97.44 173 PHE A O 1
ATOM 1451 N N . GLU A 1 174 ? 2.706 -8.589 -4.350 1.00 95.44 174 GLU A N 1
ATOM 1452 C CA . GLU A 1 174 ? 2.819 -7.952 -5.659 1.00 95.44 174 GLU A CA 1
ATOM 1453 C C . GLU A 1 174 ? 2.575 -8.992 -6.751 1.00 95.44 174 GLU A C 1
ATOM 1455 O O . GLU A 1 174 ? 2.953 -10.157 -6.582 1.00 95.44 174 GLU A O 1
ATOM 1460 N N . LEU A 1 175 ? 2.032 -8.568 -7.893 1.00 92.94 175 LEU A N 1
ATOM 1461 C CA . LEU A 1 175 ? 1.904 -9.393 -9.097 1.00 92.94 175 LEU A CA 1
ATOM 1462 C C . LEU A 1 175 ? 3.285 -9.610 -9.734 1.00 92.94 175 LEU A C 1
ATOM 1464 O O . LEU A 1 175 ? 3.661 -8.949 -10.693 1.00 92.94 175 LEU A O 1
ATOM 1468 N N . THR A 1 176 ? 4.092 -10.500 -9.167 1.00 92.00 176 THR A N 1
ATOM 1469 C CA . THR A 1 176 ? 5.515 -10.658 -9.533 1.00 92.00 176 THR A CA 1
ATOM 1470 C C . THR A 1 176 ? 5.794 -11.721 -10.597 1.00 92.00 176 THR A C 1
ATOM 1472 O O . THR A 1 176 ? 6.947 -11.887 -10.986 1.00 92.00 176 THR A O 1
ATOM 1475 N N . HIS A 1 177 ? 4.785 -12.489 -11.004 1.00 94.88 177 HIS A N 1
ATOM 1476 C CA . HIS A 1 177 ? 4.920 -13.689 -11.830 1.00 94.88 177 HIS A CA 1
ATOM 1477 C C . HIS A 1 177 ? 3.737 -13.806 -12.806 1.00 94.88 177 HIS A C 1
ATOM 1479 O O . HIS A 1 177 ? 2.889 -12.921 -12.843 1.00 94.88 177 HIS A O 1
ATOM 1485 N N . VAL A 1 178 ? 3.661 -14.884 -13.596 1.00 95.81 178 VAL A N 1
ATOM 1486 C CA . VAL A 1 178 ? 2.461 -15.173 -14.416 1.00 95.81 178 VAL A CA 1
ATOM 1487 C C . VAL A 1 178 ? 1.292 -15.698 -13.584 1.00 95.81 178 VAL A C 1
ATOM 1489 O O . VAL A 1 178 ? 0.145 -15.539 -13.975 1.00 95.81 178 VAL A O 1
ATOM 1492 N N . SER A 1 179 ? 1.579 -16.323 -12.442 1.00 97.19 179 SER A N 1
ATOM 1493 C CA . SER A 1 179 ? 0.577 -16.771 -11.477 1.00 97.19 179 SER A CA 1
ATOM 1494 C C . SER A 1 179 ? 1.178 -16.805 -10.073 1.00 97.19 179 SER A C 1
ATOM 1496 O O . SER A 1 179 ? 2.377 -17.073 -9.914 1.00 97.19 179 SER A O 1
ATOM 1498 N N . ILE A 1 180 ? 0.359 -16.550 -9.053 1.00 97.06 180 ILE A N 1
ATOM 1499 C CA . ILE A 1 180 ? 0.708 -16.725 -7.641 1.00 97.06 180 ILE A CA 1
ATOM 1500 C C . ILE A 1 180 ? -0.277 -17.694 -6.999 1.00 97.06 180 ILE A C 1
ATOM 1502 O O . ILE A 1 180 ? -1.481 -17.449 -6.944 1.00 97.06 180 ILE A O 1
ATOM 1506 N N . ASN A 1 181 ? 0.260 -18.777 -6.445 1.00 97.25 181 ASN A N 1
ATOM 1507 C CA . ASN A 1 181 ? -0.516 -19.821 -5.804 1.00 97.25 181 ASN A CA 1
ATOM 1508 C C . ASN A 1 181 ? -0.396 -19.757 -4.276 1.00 97.25 181 ASN A C 1
ATOM 1510 O O . ASN A 1 181 ? 0.653 -20.039 -3.686 1.00 97.25 181 ASN A O 1
ATOM 1514 N N . PHE A 1 182 ? -1.517 -19.419 -3.640 1.00 97.06 182 PHE A N 1
ATOM 1515 C CA . PHE A 1 182 ? -1.669 -19.237 -2.200 1.00 97.06 182 PHE A CA 1
ATOM 1516 C C . PHE A 1 182 ? -2.242 -20.462 -1.471 1.00 97.06 182 PHE A C 1
ATOM 1518 O O . PHE A 1 182 ? -2.659 -20.335 -0.321 1.00 97.06 182 PHE A O 1
ATOM 1525 N N . GLU A 1 183 ? -2.231 -21.656 -2.072 1.00 95.50 183 GLU A N 1
ATOM 1526 C CA . GLU A 1 183 ? -2.788 -22.885 -1.473 1.00 95.50 183 GLU A CA 1
ATOM 1527 C C . GLU A 1 183 ? -2.236 -23.169 -0.061 1.00 95.50 183 GLU A C 1
ATOM 1529 O O . GLU A 1 183 ? -2.956 -23.640 0.816 1.00 95.50 183 GLU A O 1
ATOM 1534 N N . ASN A 1 184 ? -0.968 -22.819 0.186 1.00 93.88 184 ASN A N 1
ATOM 1535 C CA . ASN A 1 184 ? -0.294 -23.016 1.475 1.00 93.88 184 ASN A CA 1
ATOM 1536 C C . ASN A 1 184 ? -0.348 -21.794 2.405 1.00 93.88 184 ASN A C 1
ATOM 1538 O O . ASN A 1 184 ? 0.430 -21.722 3.363 1.00 93.88 184 ASN A O 1
ATOM 1542 N N . LYS A 1 185 ? -1.212 -20.809 2.136 1.00 95.44 185 LYS A N 1
ATOM 1543 C CA . LYS A 1 185 ? -1.318 -19.637 3.006 1.00 95.44 185 LYS A CA 1
ATOM 1544 C C . LYS A 1 185 ? -1.757 -20.050 4.421 1.00 95.44 185 LYS A C 1
ATOM 1546 O O . LYS A 1 185 ? -2.579 -20.960 4.576 1.00 95.44 185 LYS A O 1
ATOM 1551 N N . PRO A 1 186 ? -1.288 -19.358 5.469 1.00 95.31 186 PRO A N 1
ATOM 1552 C CA . PRO A 1 186 ? -1.781 -19.586 6.819 1.00 95.31 186 PRO A CA 1
ATOM 1553 C C . PRO A 1 186 ? -3.303 -19.372 6.923 1.00 95.31 186 PRO A C 1
ATOM 1555 O O . PRO A 1 186 ? -3.903 -18.543 6.223 1.00 95.31 186 PRO A O 1
ATOM 1558 N N . LYS A 1 187 ? -3.948 -20.153 7.797 1.00 92.44 187 LYS A N 1
ATOM 1559 C CA . LYS A 1 187 ? -5.381 -20.001 8.092 1.00 92.44 187 LYS A CA 1
ATOM 1560 C C . LYS A 1 187 ? -5.633 -18.633 8.732 1.00 92.44 187 LYS A C 1
ATOM 1562 O O . LYS A 1 187 ? -4.771 -18.120 9.429 1.00 92.44 187 LYS A O 1
ATOM 1567 N N . GLY A 1 188 ? -6.803 -18.052 8.480 1.00 92.75 188 GLY A N 1
ATOM 1568 C CA . GLY A 1 188 ? -7.174 -16.732 9.008 1.00 92.75 188 GLY A CA 1
ATOM 1569 C C . GLY A 1 188 ? -6.566 -15.544 8.256 1.00 92.75 188 GLY A C 1
ATOM 1570 O O . GLY A 1 188 ? -7.209 -14.509 8.190 1.00 92.75 188 GLY A O 1
ATOM 1571 N N . ILE A 1 189 ? -5.412 -15.709 7.597 1.00 97.19 189 ILE A N 1
ATOM 1572 C CA . ILE A 1 189 ? -4.755 -14.606 6.882 1.00 97.19 189 ILE A CA 1
ATOM 1573 C C . ILE A 1 189 ? -5.530 -14.184 5.635 1.00 97.19 189 ILE A C 1
ATOM 1575 O O . ILE A 1 189 ? -5.785 -15.003 4.735 1.00 97.19 189 ILE A O 1
ATOM 1579 N N . VAL A 1 190 ? -5.835 -12.889 5.568 1.00 97.75 190 VAL A N 1
ATOM 1580 C CA . VAL A 1 190 ? -6.350 -12.196 4.387 1.00 97.75 190 VAL A CA 1
ATOM 1581 C C . VAL A 1 190 ? -5.191 -11.868 3.448 1.00 97.75 190 VAL A C 1
ATOM 1583 O O . VAL A 1 190 ? -4.189 -11.285 3.851 1.00 97.75 190 VAL A O 1
ATOM 1586 N N . ILE A 1 191 ? -5.326 -12.244 2.179 1.00 98.25 191 ILE A N 1
ATOM 1587 C CA . ILE A 1 191 ? -4.344 -11.910 1.144 1.00 98.25 191 ILE A CA 1
ATOM 1588 C C . ILE A 1 191 ? -4.769 -10.607 0.480 1.00 98.25 191 ILE A C 1
ATOM 1590 O O . ILE A 1 191 ? -5.917 -10.494 0.051 1.00 98.25 191 ILE A O 1
ATOM 1594 N N . GLY A 1 192 ? -3.857 -9.645 0.388 1.00 98.31 192 GLY A N 1
ATOM 1595 C CA . GLY A 1 192 ? -3.993 -8.470 -0.462 1.00 98.31 192 GLY A CA 1
ATOM 1596 C C . GLY A 1 192 ? -3.011 -8.514 -1.616 1.00 98.31 192 GLY A C 1
ATOM 1597 O O . GLY A 1 192 ? -1.878 -8.957 -1.449 1.00 98.31 192 GLY A O 1
ATOM 1598 N N . VAL A 1 193 ? -3.447 -8.082 -2.790 1.00 97.94 193 VAL A N 1
ATOM 1599 C CA . VAL A 1 193 ? -2.638 -8.094 -4.003 1.00 97.94 193 VAL A CA 1
ATOM 1600 C C . VAL A 1 193 ? -2.694 -6.721 -4.649 1.00 97.94 193 VAL A C 1
ATOM 1602 O O . VAL A 1 193 ? -3.779 -6.197 -4.886 1.00 97.94 193 VAL A O 1
ATOM 1605 N N . HIS A 1 194 ? -1.528 -6.140 -4.912 1.00 97.69 194 HIS A N 1
ATOM 1606 C CA . HIS A 1 194 ? -1.409 -4.824 -5.537 1.00 97.69 194 HIS A CA 1
ATOM 1607 C C . HIS A 1 194 ? -1.557 -4.911 -7.049 1.00 97.69 194 HIS A C 1
ATOM 1609 O O . HIS A 1 194 ? -0.843 -5.676 -7.692 1.00 97.69 194 HIS A O 1
ATOM 1615 N N . THR A 1 195 ? -2.473 -4.121 -7.605 1.00 95.56 195 THR A N 1
ATOM 1616 C CA . THR A 1 195 ? -2.805 -4.102 -9.037 1.00 95.56 195 THR A CA 1
ATOM 1617 C C . THR A 1 195 ? -2.834 -2.659 -9.558 1.00 95.56 195 THR A C 1
ATOM 1619 O O . THR A 1 195 ? -2.935 -1.724 -8.764 1.00 95.56 195 THR A O 1
ATOM 1622 N N . PRO A 1 196 ? -2.698 -2.417 -10.873 1.00 93.12 196 PRO A N 1
ATOM 1623 C CA . PRO A 1 196 ? -2.192 -3.337 -11.902 1.00 93.12 196 PRO A CA 1
ATOM 1624 C C . PRO A 1 196 ? -0.657 -3.478 -11.877 1.00 93.12 196 PRO A C 1
ATOM 1626 O O . PRO A 1 196 ? -0.076 -4.26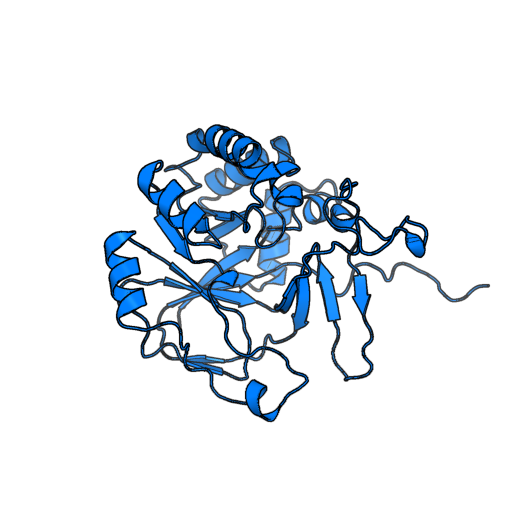1 -12.628 1.00 93.12 196 PRO A O 1
ATOM 1629 N N . PHE A 1 197 ? 0.011 -2.693 -11.033 1.00 92.62 197 PHE A N 1
ATOM 1630 C CA . PHE A 1 197 ? 1.455 -2.533 -11.046 1.00 92.62 197 PHE A CA 1
ATOM 1631 C C . PHE A 1 197 ? 2.164 -3.452 -10.059 1.00 92.62 197 PHE A C 1
ATOM 1633 O O . PHE A 1 197 ? 1.725 -3.616 -8.923 1.00 92.62 197 PHE A O 1
ATOM 1640 N N . CYS A 1 198 ? 3.337 -3.932 -10.464 1.00 93.94 198 CYS A N 1
ATOM 1641 C CA . CYS A 1 198 ? 4.316 -4.519 -9.562 1.00 93.94 198 CYS A CA 1
ATOM 1642 C C . CYS A 1 198 ? 5.452 -3.521 -9.312 1.00 93.94 198 CYS A C 1
ATOM 1644 O O . CYS A 1 198 ? 6.084 -3.043 -10.261 1.00 93.94 198 CYS A O 1
ATOM 1646 N N . TYR A 1 199 ? 5.788 -3.237 -8.051 1.00 93.88 199 TYR A N 1
ATOM 1647 C CA . TYR A 1 199 ? 7.002 -2.475 -7.757 1.00 93.88 199 TYR A CA 1
ATOM 1648 C C . TYR A 1 199 ? 8.238 -3.341 -8.022 1.00 93.88 199 TYR A C 1
ATOM 1650 O O . TYR A 1 199 ? 8.360 -4.470 -7.542 1.00 93.88 199 TYR A O 1
ATOM 1658 N N . MET A 1 200 ? 9.187 -2.788 -8.765 1.00 92.62 200 MET A N 1
ATOM 1659 C CA . MET A 1 200 ? 10.476 -3.386 -9.083 1.00 92.62 200 MET A CA 1
ATOM 1660 C C . MET A 1 200 ? 11.467 -3.233 -7.943 1.00 92.62 200 MET A C 1
ATOM 1662 O O . MET A 1 200 ? 12.055 -4.189 -7.443 1.00 92.62 200 MET A O 1
ATOM 1666 N N . THR A 1 201 ? 11.694 -1.982 -7.562 1.00 90.81 201 THR A N 1
ATOM 1667 C CA . THR A 1 201 ? 12.762 -1.609 -6.649 1.00 90.81 201 THR A CA 1
ATOM 1668 C C . THR A 1 201 ? 12.449 -0.280 -5.993 1.00 90.81 201 THR A C 1
ATOM 1670 O O . THR A 1 201 ? 11.697 0.540 -6.521 1.00 90.81 201 THR A O 1
ATOM 1673 N N . VAL A 1 202 ? 13.068 -0.076 -4.837 1.00 88.75 202 VAL A N 1
ATOM 1674 C CA . VAL A 1 202 ? 12.989 1.139 -4.038 1.00 88.75 202 VAL A CA 1
ATOM 1675 C C . VAL A 1 202 ? 14.416 1.520 -3.674 1.00 88.75 202 VAL A C 1
ATOM 1677 O O . VAL A 1 202 ? 15.151 0.729 -3.083 1.00 88.75 202 VAL A O 1
ATOM 1680 N N . GLY A 1 203 ? 14.831 2.730 -4.037 1.00 76.81 203 GLY A N 1
ATOM 1681 C CA . GLY A 1 203 ? 16.187 3.212 -3.772 1.00 76.81 203 GLY A CA 1
ATOM 1682 C C . GLY A 1 203 ? 16.311 3.887 -2.407 1.00 76.81 203 GLY A C 1
ATOM 1683 O O . GLY A 1 203 ? 15.454 4.688 -2.028 1.00 76.81 203 GLY A O 1
ATOM 1684 N N . GLN A 1 204 ? 17.412 3.649 -1.681 1.00 75.62 204 GLN A N 1
ATOM 1685 C CA . GLN A 1 204 ? 17.753 4.456 -0.494 1.00 75.62 204 GLN A CA 1
ATOM 1686 C C . GLN A 1 204 ? 17.952 5.935 -0.843 1.00 75.62 204 GLN A C 1
ATOM 1688 O O . GLN A 1 204 ? 17.585 6.822 -0.077 1.00 75.62 204 GLN A O 1
ATOM 1693 N N . ILE A 1 205 ? 18.488 6.184 -2.032 1.00 81.81 205 ILE A N 1
ATOM 1694 C CA . ILE A 1 205 ? 18.679 7.512 -2.586 1.00 81.81 205 ILE A CA 1
ATOM 1695 C C . ILE A 1 205 ? 17.424 7.893 -3.368 1.00 81.81 205 ILE A C 1
ATOM 1697 O O . ILE A 1 205 ? 17.022 7.186 -4.291 1.00 81.81 205 ILE A O 1
ATOM 1701 N N . CYS A 1 206 ? 16.823 9.020 -2.997 1.00 86.75 206 CYS A N 1
ATOM 1702 C CA . CYS A 1 206 ? 15.675 9.571 -3.702 1.00 86.75 206 CYS A CA 1
ATOM 1703 C C . CYS A 1 206 ? 16.139 10.367 -4.931 1.00 86.75 206 CYS A C 1
ATOM 1705 O O . CYS A 1 206 ? 16.904 11.329 -4.804 1.00 86.75 206 CYS A O 1
ATOM 1707 N N . GLU A 1 207 ? 15.668 9.956 -6.110 1.00 88.00 207 GLU A N 1
ATOM 1708 C CA . GLU A 1 207 ? 15.938 10.633 -7.382 1.00 88.00 207 GLU A CA 1
ATOM 1709 C C . GLU A 1 207 ? 15.335 12.040 -7.398 1.00 88.00 207 GLU A C 1
ATOM 1711 O O . GLU A 1 207 ? 16.051 12.997 -7.684 1.00 88.00 207 GLU A O 1
ATOM 1716 N N . TYR A 1 208 ? 14.083 12.178 -6.948 1.00 88.12 208 TYR A N 1
ATOM 1717 C CA . TYR A 1 208 ? 13.385 13.461 -6.821 1.00 88.12 208 TYR A CA 1
ATOM 1718 C C . TYR A 1 208 ? 14.163 14.467 -5.970 1.00 88.12 208 TYR A C 1
ATOM 1720 O O . TYR A 1 208 ? 14.529 15.529 -6.455 1.00 88.12 208 TYR A O 1
ATOM 1728 N N . ALA A 1 209 ? 14.574 14.080 -4.757 1.00 86.38 209 ALA A N 1
ATOM 1729 C CA . ALA A 1 209 ? 15.346 14.958 -3.866 1.00 86.38 209 ALA A CA 1
ATOM 1730 C C . ALA A 1 209 ? 16.755 15.318 -4.397 1.00 86.38 209 ALA A C 1
ATOM 1732 O O . ALA A 1 209 ? 17.496 16.085 -3.767 1.00 86.38 209 ALA A O 1
ATOM 1733 N N . SER A 1 210 ? 17.173 14.719 -5.516 1.00 85.56 210 SER A N 1
ATOM 1734 C CA . SER A 1 210 ? 18.453 14.969 -6.179 1.00 85.56 210 SER A CA 1
ATOM 1735 C C . SER A 1 210 ? 18.305 15.636 -7.550 1.00 85.56 210 SER A C 1
ATOM 1737 O O . SER A 1 210 ? 19.331 15.984 -8.137 1.00 85.56 210 SER A O 1
ATOM 1739 N N . ILE A 1 211 ? 17.089 15.823 -8.077 1.00 83.88 211 ILE A N 1
ATOM 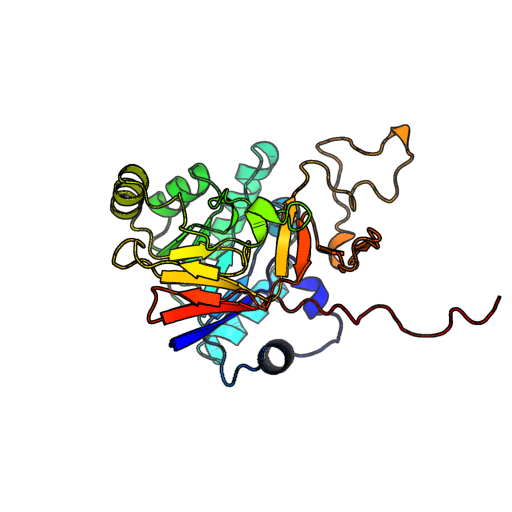1740 C CA . ILE A 1 211 ? 16.878 16.204 -9.483 1.00 83.88 211 ILE A CA 1
ATOM 1741 C C . ILE A 1 211 ? 17.491 17.573 -9.803 1.00 83.88 211 ILE A C 1
ATOM 1743 O O . ILE A 1 211 ? 18.267 17.691 -10.753 1.00 83.88 211 ILE A O 1
ATOM 1747 N N . ASN A 1 212 ? 17.272 18.539 -8.908 1.00 83.50 212 ASN A N 1
ATOM 1748 C CA . ASN A 1 212 ? 17.712 19.933 -9.016 1.00 83.50 212 ASN A CA 1
ATOM 1749 C C . ASN A 1 212 ? 19.165 20.168 -8.563 1.00 83.50 212 ASN A C 1
ATOM 1751 O O . ASN A 1 212 ? 19.613 21.308 -8.433 1.00 83.50 212 ASN A O 1
ATOM 1755 N N . LYS A 1 213 ? 19.917 19.103 -8.259 1.00 84.44 213 LYS A N 1
ATOM 1756 C CA . LYS A 1 213 ? 21.287 19.212 -7.741 1.00 84.44 213 LYS A CA 1
ATOM 1757 C C . LYS A 1 213 ? 22.316 19.063 -8.848 1.00 84.44 213 LYS A C 1
ATOM 1759 O O . LYS A 1 213 ? 22.139 18.291 -9.784 1.00 84.44 213 LYS A O 1
ATOM 1764 N N . GLN A 1 214 ? 23.439 19.755 -8.671 1.00 87.38 214 GLN A N 1
ATOM 1765 C CA . GLN A 1 214 ? 24.647 19.536 -9.465 1.00 87.38 214 GLN A CA 1
ATOM 1766 C C . GLN A 1 214 ? 25.095 18.072 -9.360 1.00 87.38 214 GLN A C 1
ATOM 1768 O O . GLN A 1 214 ? 24.902 17.447 -8.311 1.00 87.38 214 GLN A O 1
ATOM 1773 N N . ILE A 1 215 ? 25.679 17.527 -10.431 1.00 86.56 215 ILE A N 1
ATOM 1774 C CA . ILE A 1 215 ? 26.001 16.095 -10.569 1.00 86.56 215 ILE A CA 1
ATOM 1775 C C . ILE A 1 215 ? 26.832 15.585 -9.381 1.00 86.56 215 ILE A C 1
ATOM 1777 O O . ILE A 1 215 ? 26.535 14.528 -8.829 1.00 86.56 215 ILE A O 1
ATOM 1781 N N . GLU A 1 216 ? 27.791 16.373 -8.897 1.00 87.56 216 GLU A N 1
ATOM 1782 C CA . GLU A 1 216 ? 28.701 16.027 -7.791 1.00 87.56 216 GLU A CA 1
ATOM 1783 C C . GLU A 1 216 ? 27.983 15.937 -6.428 1.00 87.56 216 GLU A C 1
ATOM 1785 O O . GLU A 1 216 ? 28.492 15.361 -5.453 1.00 87.56 216 GLU A O 1
ATOM 1790 N N . LYS A 1 217 ? 26.787 16.531 -6.356 1.00 84.06 217 LYS A N 1
ATOM 1791 C CA . LYS A 1 217 ? 25.900 16.573 -5.189 1.00 84.06 217 LYS A CA 1
ATOM 1792 C C . LYS A 1 217 ? 24.692 15.641 -5.328 1.00 84.06 217 LYS A C 1
ATOM 1794 O O . LYS A 1 217 ? 23.940 15.507 -4.359 1.00 84.06 217 LYS A O 1
ATOM 1799 N N . LYS A 1 218 ? 24.500 14.990 -6.483 1.00 85.69 218 LYS A N 1
ATOM 1800 C CA . LYS A 1 218 ? 23.498 13.928 -6.642 1.00 85.69 218 LYS A CA 1
ATOM 1801 C C . LYS A 1 218 ? 23.920 12.688 -5.849 1.00 85.69 218 LYS A C 1
ATOM 1803 O O . LYS A 1 218 ? 25.076 12.532 -5.459 1.00 85.69 218 LYS A O 1
ATOM 1808 N N . PHE A 1 219 ? 22.959 11.811 -5.580 1.00 76.94 219 PHE A N 1
ATOM 1809 C CA . PHE A 1 219 ? 23.200 10.511 -4.947 1.00 76.94 219 PHE A CA 1
ATOM 1810 C C . PHE A 1 219 ? 23.758 10.557 -3.515 1.00 76.94 219 PHE A C 1
ATOM 1812 O O . PHE A 1 219 ? 24.472 9.656 -3.077 1.00 76.94 219 PHE A O 1
ATOM 1819 N N . ARG A 1 220 ? 23.413 11.596 -2.748 1.00 77.94 220 ARG A N 1
ATOM 1820 C CA . ARG A 1 220 ? 23.777 11.700 -1.329 1.00 77.94 220 ARG A CA 1
ATOM 1821 C C . ARG A 1 220 ? 22.633 11.207 -0.435 1.00 77.94 220 ARG A C 1
ATOM 1823 O O . ARG A 1 220 ? 21.483 11.575 -0.679 1.00 77.94 220 ARG A O 1
ATOM 1830 N N . PRO A 1 221 ? 22.913 10.418 0.616 1.00 72.94 221 PRO A N 1
ATOM 1831 C CA . PRO A 1 221 ? 21.905 10.103 1.620 1.00 72.94 221 PRO A CA 1
ATOM 1832 C C . PRO A 1 221 ? 21.545 11.359 2.427 1.00 72.94 221 PRO A C 1
ATOM 1834 O O . PRO A 1 221 ? 22.300 12.333 2.461 1.00 72.94 221 PRO A O 1
ATOM 1837 N N . ASN A 1 222 ? 20.397 11.321 3.108 1.00 70.44 222 ASN A N 1
ATOM 1838 C CA . ASN A 1 222 ? 19.974 12.339 4.084 1.00 70.44 222 ASN A CA 1
ATOM 1839 C C . ASN A 1 222 ? 19.893 13.776 3.560 1.00 70.44 222 ASN A C 1
ATOM 1841 O O . ASN A 1 222 ? 20.044 14.731 4.313 1.00 70.44 222 ASN A O 1
ATOM 1845 N N . GLN A 1 223 ? 19.636 13.929 2.271 1.00 74.25 223 GLN A N 1
ATOM 1846 C CA . GLN A 1 223 ? 19.344 15.228 1.697 1.00 74.25 223 GLN A CA 1
ATOM 1847 C C . GLN A 1 223 ? 17.977 15.747 2.159 1.00 74.25 223 GLN A C 1
ATOM 1849 O O . GLN A 1 223 ? 17.081 14.951 2.447 1.00 74.25 223 GLN A O 1
ATOM 1854 N N . SER A 1 224 ? 17.815 17.073 2.194 1.00 79.31 224 SER A N 1
ATOM 1855 C CA . SER A 1 224 ? 16.503 17.697 2.370 1.00 79.31 224 SER A CA 1
ATOM 1856 C C . SER A 1 224 ? 15.552 17.255 1.254 1.00 79.31 224 SER A C 1
ATOM 1858 O O . SER A 1 224 ? 15.959 17.114 0.097 1.00 79.31 224 SER A O 1
ATOM 1860 N N . CYS A 1 225 ? 14.297 17.002 1.624 1.00 86.56 225 CYS A N 1
ATOM 1861 C CA . CYS A 1 225 ? 13.228 16.612 0.714 1.00 86.56 225 CYS A CA 1
ATOM 1862 C C . CYS A 1 225 ? 12.385 17.848 0.393 1.00 86.56 225 CYS A C 1
ATOM 1864 O O . CYS A 1 225 ? 11.799 18.422 1.310 1.00 86.56 225 CYS A O 1
ATOM 1866 N N . ALA A 1 226 ? 12.319 18.251 -0.878 1.00 86.31 226 ALA A N 1
ATOM 1867 C CA . ALA A 1 226 ? 11.408 19.305 -1.329 1.00 86.31 226 ALA A CA 1
ATOM 1868 C C . ALA A 1 226 ? 10.082 18.744 -1.871 1.00 86.31 226 ALA A C 1
ATOM 1870 O O . ALA A 1 226 ? 9.197 19.513 -2.226 1.00 86.31 226 ALA A O 1
ATOM 1871 N N . LYS A 1 227 ? 9.910 17.413 -1.811 1.00 87.94 227 LYS A N 1
ATOM 1872 C CA . LYS A 1 227 ? 8.666 16.691 -2.112 1.00 87.94 227 LYS A CA 1
ATOM 1873 C C . LYS A 1 227 ? 8.245 16.787 -3.580 1.00 87.94 227 LYS A C 1
ATOM 1875 O O . LYS A 1 227 ? 7.075 16.604 -3.883 1.00 87.94 227 LYS A O 1
ATOM 1880 N N . GLU A 1 228 ? 9.200 16.950 -4.495 1.00 88.44 228 GLU A N 1
ATOM 1881 C CA . GLU A 1 228 ? 8.949 17.021 -5.944 1.00 88.44 228 GLU A CA 1
ATOM 1882 C C . GLU A 1 228 ? 8.177 15.794 -6.474 1.00 88.44 228 GLU A C 1
ATOM 1884 O O . GLU A 1 228 ? 7.448 15.870 -7.455 1.00 88.44 228 GLU A O 1
ATOM 1889 N N . CYS A 1 229 ? 8.284 14.651 -5.788 1.00 87.69 229 CYS A N 1
ATOM 1890 C CA . CYS A 1 229 ? 7.510 13.448 -6.091 1.00 87.69 229 CYS A CA 1
ATOM 1891 C C . CYS A 1 229 ? 5.989 13.585 -5.930 1.00 87.69 229 CYS A C 1
ATOM 1893 O O . CYS A 1 229 ? 5.277 12.706 -6.398 1.00 87.69 229 CYS A O 1
ATOM 1895 N N . GLN A 1 230 ? 5.492 14.612 -5.236 1.00 85.50 230 GLN A N 1
ATOM 1896 C CA . GLN A 1 230 ? 4.052 14.827 -5.044 1.00 85.50 230 GLN A CA 1
ATOM 1897 C C . GLN A 1 230 ? 3.372 15.404 -6.293 1.00 85.50 230 GLN A C 1
ATOM 1899 O O . GLN A 1 230 ? 2.153 15.337 -6.402 1.00 85.50 230 GLN A O 1
ATOM 1904 N N . GLU A 1 231 ? 4.154 15.940 -7.229 1.00 80.88 231 GLU A N 1
ATOM 1905 C CA . GLU A 1 231 ? 3.658 16.639 -8.421 1.00 80.88 231 GLU A CA 1
ATOM 1906 C C . GLU A 1 231 ? 4.174 16.009 -9.720 1.00 80.88 231 GLU A C 1
ATOM 1908 O O . GLU A 1 231 ? 3.874 16.479 -10.812 1.00 80.88 231 GLU A O 1
ATOM 1913 N N . THR A 1 232 ? 5.011 14.973 -9.638 1.00 82.31 232 THR A N 1
ATOM 1914 C CA . THR A 1 232 ? 5.715 14.446 -10.809 1.00 82.31 232 THR A CA 1
ATOM 1915 C C . THR A 1 232 ? 5.845 12.933 -10.762 1.00 82.31 232 THR A C 1
ATOM 1917 O O . THR A 1 232 ? 6.347 12.358 -9.795 1.00 82.31 232 THR A O 1
ATOM 1920 N N . ILE A 1 233 ? 5.504 12.293 -11.877 1.00 87.19 233 ILE A N 1
ATOM 1921 C CA . ILE A 1 233 ? 5.755 10.877 -12.156 1.00 87.19 233 ILE A CA 1
ATOM 1922 C C . ILE A 1 233 ? 6.820 10.806 -13.250 1.00 87.19 233 ILE A C 1
ATOM 1924 O O . ILE A 1 233 ? 6.720 11.498 -14.261 1.00 87.19 233 ILE A O 1
ATOM 1928 N N . ILE A 1 234 ? 7.855 9.988 -13.053 1.00 88.25 234 ILE A N 1
ATOM 1929 C CA . ILE A 1 234 ? 8.914 9.807 -14.060 1.00 88.25 234 ILE A CA 1
ATOM 1930 C C . ILE A 1 234 ? 8.605 8.552 -14.871 1.00 88.25 234 ILE A C 1
ATOM 1932 O O . ILE A 1 234 ? 8.375 7.495 -14.291 1.00 88.25 234 ILE A O 1
ATOM 1936 N N . ARG A 1 235 ? 8.643 8.648 -16.201 1.00 88.31 235 ARG A N 1
ATOM 1937 C CA . ARG A 1 235 ? 8.550 7.497 -17.111 1.00 88.31 235 ARG A CA 1
ATOM 1938 C C . ARG A 1 235 ? 9.941 7.128 -17.615 1.00 88.31 235 ARG A C 1
ATOM 1940 O O . ARG A 1 235 ? 10.717 8.015 -17.968 1.00 88.31 235 ARG A O 1
ATOM 1947 N N . TYR A 1 236 ? 10.243 5.835 -17.671 1.00 87.12 236 TYR A N 1
ATOM 1948 C CA . TYR A 1 236 ? 11.454 5.326 -18.309 1.00 87.12 236 TYR A CA 1
ATOM 1949 C C . TYR A 1 236 ? 11.093 4.495 -19.535 1.00 87.12 236 TYR A C 1
ATOM 1951 O O . TYR A 1 236 ? 10.288 3.568 -19.450 1.00 87.12 236 TYR A O 1
ATOM 1959 N N . ASP A 1 237 ? 11.749 4.799 -20.652 1.00 84.19 237 ASP A N 1
ATOM 1960 C CA . ASP A 1 237 ? 11.848 3.892 -21.789 1.00 84.19 237 ASP A CA 1
ATOM 1961 C C . ASP A 1 237 ? 13.148 3.092 -21.652 1.00 84.19 237 ASP A C 1
ATOM 1963 O O . ASP A 1 237 ? 14.252 3.615 -21.820 1.00 84.19 237 ASP A O 1
ATOM 1967 N N . MET A 1 238 ? 13.006 1.819 -21.287 1.00 83.75 238 MET A N 1
ATOM 1968 C CA . MET A 1 238 ? 14.125 0.887 -21.129 1.00 83.75 238 MET A CA 1
ATOM 1969 C C . MET A 1 238 ? 14.396 0.076 -22.405 1.00 83.75 238 MET A C 1
ATOM 1971 O O . MET A 1 238 ? 15.251 -0.811 -22.379 1.00 83.75 238 MET A O 1
ATOM 1975 N N . GLN A 1 239 ? 13.677 0.351 -23.502 1.00 85.81 239 GLN A N 1
ATOM 1976 C CA . GLN A 1 239 ? 13.753 -0.366 -24.782 1.00 85.81 239 GLN A CA 1
ATOM 1977 C C . GLN A 1 239 ? 13.502 -1.882 -24.670 1.00 85.81 239 GLN A C 1
ATOM 1979 O O . GLN A 1 239 ? 13.937 -2.659 -25.520 1.00 85.81 239 GLN A O 1
ATOM 1984 N N . ASP A 1 240 ? 12.791 -2.325 -23.629 1.00 84.62 240 ASP A N 1
ATOM 1985 C CA . ASP A 1 240 ? 12.475 -3.736 -23.374 1.00 84.62 240 ASP A CA 1
ATOM 1986 C C . ASP A 1 240 ? 11.006 -4.089 -23.659 1.00 84.62 240 ASP A C 1
ATOM 1988 O O . ASP A 1 240 ? 10.534 -5.161 -23.273 1.00 84.62 240 ASP A O 1
ATOM 1992 N N . GLY A 1 241 ? 10.288 -3.192 -24.345 1.00 83.94 241 GLY A N 1
ATOM 1993 C CA . GLY A 1 241 ? 8.872 -3.348 -24.686 1.00 83.94 241 GLY A CA 1
ATOM 1994 C C . GLY A 1 241 ? 7.929 -3.215 -23.490 1.00 83.94 241 GLY A C 1
ATOM 1995 O O . GLY A 1 241 ? 6.759 -3.571 -23.608 1.00 83.94 241 GLY A O 1
ATOM 1996 N N . ARG A 1 242 ? 8.428 -2.734 -22.344 1.00 85.75 242 ARG A N 1
ATOM 1997 C CA . ARG A 1 242 ? 7.637 -2.453 -21.147 1.00 85.75 242 ARG A CA 1
ATOM 1998 C C . ARG A 1 242 ? 7.685 -0.977 -20.833 1.00 85.75 242 ARG A C 1
ATOM 2000 O O . ARG A 1 242 ? 8.712 -0.321 -20.997 1.00 85.75 242 ARG A O 1
ATOM 2007 N N . GLU A 1 243 ? 6.581 -0.486 -20.304 1.00 84.38 243 GLU A N 1
ATOM 2008 C CA . GLU A 1 243 ? 6.556 0.829 -19.701 1.00 84.38 243 GLU A CA 1
ATOM 2009 C C . GLU A 1 243 ? 6.963 0.730 -18.233 1.00 84.38 243 GLU A C 1
ATOM 2011 O O . GLU A 1 243 ? 6.545 -0.171 -17.499 1.00 84.38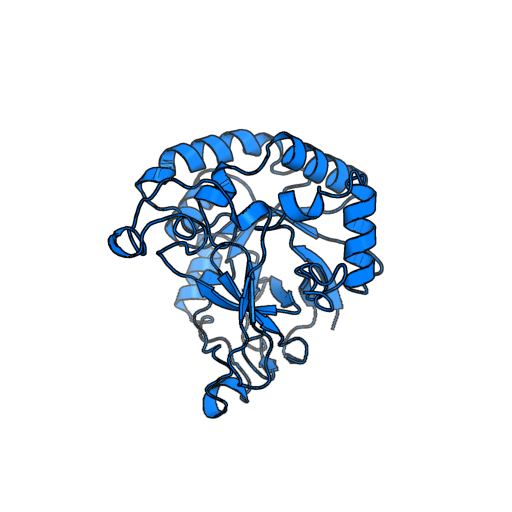 243 GLU A O 1
ATOM 2016 N N . TRP A 1 244 ? 7.797 1.674 -17.810 1.00 91.44 244 TRP A N 1
ATOM 2017 C CA . TRP A 1 244 ? 8.277 1.775 -16.443 1.00 91.44 244 TRP A CA 1
ATOM 2018 C C . TRP A 1 244 ? 7.931 3.154 -15.908 1.00 91.44 244 TRP A C 1
ATOM 2020 O O . TRP A 1 244 ? 8.233 4.164 -16.545 1.00 91.44 244 TRP A O 1
ATOM 2030 N N . ILE A 1 245 ? 7.345 3.208 -14.718 1.00 92.00 245 ILE A N 1
ATOM 2031 C CA . ILE A 1 245 ? 7.075 4.469 -14.020 1.00 92.00 245 ILE A CA 1
ATOM 2032 C C . ILE A 1 245 ? 7.793 4.497 -12.686 1.00 92.00 245 ILE A C 1
ATOM 2034 O O . ILE A 1 245 ? 7.957 3.475 -12.026 1.00 92.00 245 ILE A O 1
ATOM 2038 N N . ARG A 1 246 ? 8.187 5.683 -12.247 1.00 92.19 246 ARG A N 1
ATOM 2039 C CA . ARG A 1 246 ? 8.548 5.952 -10.864 1.00 92.19 246 ARG A CA 1
ATOM 2040 C C . ARG A 1 246 ? 7.482 6.831 -10.249 1.00 92.19 246 ARG A C 1
ATOM 2042 O O . ARG A 1 246 ? 7.215 7.922 -10.744 1.00 92.19 246 ARG A O 1
ATOM 2049 N N . VAL A 1 247 ? 6.954 6.360 -9.128 1.00 91.88 247 VAL A N 1
ATOM 2050 C CA . VAL A 1 247 ? 6.068 7.127 -8.257 1.00 91.88 247 VAL A CA 1
ATOM 2051 C C . VAL A 1 247 ? 6.718 7.158 -6.883 1.00 91.88 247 VAL A C 1
ATOM 2053 O O . VAL A 1 247 ? 7.021 6.115 -6.291 1.00 91.88 247 VAL A O 1
ATOM 2056 N N . GLY A 1 248 ? 7.042 8.359 -6.405 1.00 89.94 248 GLY A N 1
ATOM 2057 C CA . GLY A 1 248 ? 7.829 8.514 -5.186 1.00 89.94 248 GLY A CA 1
ATOM 2058 C C . GLY A 1 248 ? 9.174 7.781 -5.263 1.00 89.94 248 GLY A C 1
ATOM 2059 O O . GLY A 1 248 ? 10.030 8.048 -6.105 1.00 89.94 248 GLY A O 1
ATOM 2060 N N . ARG A 1 249 ? 9.420 6.847 -4.345 1.00 90.62 249 ARG A N 1
ATOM 2061 C CA . ARG A 1 249 ? 10.709 6.129 -4.292 1.00 90.62 249 ARG A CA 1
ATOM 2062 C C . ARG A 1 249 ? 10.725 4.816 -5.062 1.00 90.62 249 ARG A C 1
ATOM 2064 O O . ARG A 1 249 ? 11.813 4.260 -5.241 1.00 90.62 249 ARG A O 1
ATOM 2071 N N . ALA A 1 250 ? 9.565 4.338 -5.490 1.00 93.69 250 ALA A N 1
ATOM 2072 C CA . ALA A 1 250 ? 9.405 3.040 -6.116 1.00 93.69 250 ALA A CA 1
ATOM 2073 C C . ALA A 1 250 ? 9.353 3.170 -7.640 1.00 93.69 250 ALA A C 1
ATOM 2075 O O . ALA A 1 250 ? 8.756 4.104 -8.172 1.00 93.69 250 ALA A O 1
ATOM 2076 N N . ILE A 1 251 ? 10.001 2.230 -8.323 1.00 94.00 251 ILE A N 1
ATOM 2077 C CA . ILE A 1 251 ? 9.840 2.006 -9.762 1.00 94.00 251 ILE A CA 1
ATOM 2078 C C . ILE A 1 251 ? 8.844 0.866 -9.935 1.00 94.00 251 ILE A C 1
ATOM 2080 O O . ILE A 1 251 ? 8.961 -0.130 -9.224 1.00 94.00 251 ILE A O 1
ATOM 2084 N N . TYR A 1 252 ? 7.928 0.983 -10.885 1.00 94.31 252 TYR A N 1
ATOM 2085 C CA . TYR A 1 252 ? 6.892 0.009 -11.191 1.00 94.31 252 TYR A CA 1
ATOM 2086 C C . TYR A 1 252 ? 6.877 -0.353 -12.672 1.00 94.31 252 TYR A C 1
ATOM 2088 O O . TYR A 1 252 ? 7.357 0.407 -13.514 1.00 94.31 252 TYR A O 1
ATOM 2096 N N . PHE A 1 253 ? 6.278 -1.501 -12.959 1.00 93.12 253 PHE A N 1
ATOM 2097 C CA . PHE A 1 253 ? 5.907 -1.965 -14.292 1.00 93.12 253 PHE A CA 1
ATOM 2098 C C . PHE A 1 253 ? 4.525 -2.634 -14.220 1.00 93.12 253 PHE A C 1
ATOM 2100 O O . PHE A 1 253 ? 4.102 -3.061 -13.141 1.00 93.12 253 PHE A O 1
ATOM 2107 N N . ASP A 1 254 ? 3.818 -2.710 -15.347 1.00 91.44 254 ASP A N 1
ATOM 2108 C CA . ASP A 1 254 ? 2.522 -3.396 -15.428 1.00 91.44 254 ASP A CA 1
ATOM 2109 C C . ASP A 1 254 ? 2.695 -4.917 -15.355 1.00 91.44 254 ASP A C 1
ATOM 2111 O O . ASP A 1 254 ? 3.545 -5.480 -16.052 1.00 91.44 254 ASP A O 1
ATOM 2115 N N . ASN A 1 255 ? 1.877 -5.586 -14.546 1.00 92.25 255 ASN A N 1
ATOM 2116 C CA . ASN A 1 255 ? 1.725 -7.036 -14.616 1.00 92.25 255 ASN A CA 1
ATOM 2117 C C . ASN A 1 255 ? 0.301 -7.486 -14.259 1.00 92.25 255 ASN A C 1
ATOM 2119 O O . ASN A 1 255 ? 0.115 -8.452 -13.517 1.00 92.25 255 ASN A O 1
ATOM 2123 N N . ARG A 1 256 ? -0.710 -6.778 -14.772 1.00 90.69 256 ARG A N 1
ATOM 2124 C CA . ARG A 1 256 ? -2.131 -7.041 -14.485 1.00 90.69 256 ARG A CA 1
ATOM 2125 C C . ARG A 1 256 ? -2.619 -8.446 -14.852 1.00 90.69 256 ARG A C 1
ATOM 2127 O O . ARG A 1 256 ? -3.588 -8.910 -14.269 1.00 90.69 256 ARG A O 1
ATOM 2134 N N . ASP A 1 257 ? -1.943 -9.117 -15.782 1.00 91.31 257 ASP A N 1
ATOM 2135 C CA . ASP A 1 257 ? -2.339 -10.437 -16.290 1.00 91.31 257 ASP A CA 1
ATOM 2136 C C . ASP A 1 257 ? -1.920 -11.601 -15.370 1.00 91.31 257 ASP A C 1
ATOM 2138 O O . ASP A 1 257 ? -2.127 -12.766 -15.705 1.00 91.31 257 ASP A O 1
ATOM 2142 N N . CYS A 1 258 ? -1.298 -11.319 -14.222 1.00 94.94 258 CYS A N 1
ATOM 2143 C CA . CYS A 1 258 ? -0.920 -12.346 -13.258 1.00 94.94 258 CYS A CA 1
ATOM 2144 C C . CYS A 1 258 ? -2.153 -13.018 -12.637 1.00 94.94 258 CYS A C 1
ATOM 2146 O O . CYS A 1 258 ? -2.976 -12.372 -11.986 1.00 94.94 258 CYS A O 1
ATOM 2148 N N . GLU A 1 259 ? -2.232 -14.341 -12.753 1.00 96.31 259 GLU A N 1
ATOM 2149 C CA . GLU A 1 259 ? -3.324 -15.127 -12.183 1.00 96.31 259 GLU A CA 1
ATOM 2150 C C . GLU A 1 259 ? -3.152 -15.319 -10.666 1.00 96.31 259 GLU A C 1
ATOM 2152 O O . GLU A 1 259 ? -2.037 -15.413 -10.144 1.00 96.31 259 GLU A O 1
ATOM 2157 N N . ILE A 1 260 ? -4.268 -15.389 -9.937 1.00 96.75 260 ILE A N 1
ATOM 2158 C CA . ILE A 1 260 ? -4.287 -15.634 -8.491 1.00 96.75 260 ILE A CA 1
ATOM 2159 C C . ILE A 1 260 ? -4.985 -16.966 -8.224 1.00 96.75 260 ILE A C 1
ATOM 2161 O O . ILE A 1 260 ? -6.148 -17.162 -8.575 1.00 96.75 260 ILE A O 1
ATOM 2165 N N . GLU A 1 261 ? -4.273 -17.880 -7.571 1.00 96.75 261 GLU A N 1
ATOM 2166 C CA . GLU A 1 261 ? -4.723 -19.243 -7.295 1.00 96.75 261 GLU A CA 1
ATOM 2167 C C . GLU A 1 261 ? -4.727 -19.546 -5.790 1.00 96.75 261 GLU A C 1
ATOM 2169 O O . GLU A 1 261 ? -4.005 -18.939 -4.996 1.00 96.75 261 GLU A O 1
ATOM 2174 N N . GLY A 1 262 ? -5.497 -20.558 -5.379 1.00 95.06 262 GLY A N 1
ATOM 2175 C CA . GLY A 1 262 ? -5.431 -21.102 -4.016 1.00 95.06 262 GLY A CA 1
ATOM 2176 C C . GLY A 1 262 ? -6.112 -20.251 -2.935 1.00 95.06 262 GLY A C 1
ATOM 2177 O O . GLY A 1 262 ? -5.937 -20.523 -1.748 1.00 95.06 262 GLY A O 1
ATOM 2178 N N . VAL A 1 263 ? -6.911 -19.250 -3.320 1.00 96.00 263 VAL A N 1
ATOM 2179 C CA . VAL A 1 263 ? -7.727 -18.422 -2.416 1.00 96.00 263 VAL A CA 1
ATOM 2180 C C . VAL A 1 263 ? -9.164 -18.306 -2.905 1.00 96.00 263 VAL A C 1
ATOM 2182 O O . VAL A 1 263 ? -9.432 -18.174 -4.095 1.00 96.00 263 VAL A O 1
ATOM 2185 N N . SER A 1 264 ? -10.114 -18.337 -1.969 1.00 94.31 264 SER A N 1
ATOM 2186 C CA . SER A 1 264 ? -11.527 -18.090 -2.269 1.00 94.31 264 SER A CA 1
ATOM 2187 C C . SER A 1 264 ? -11.872 -16.602 -2.279 1.00 94.31 264 SER A C 1
ATOM 2189 O O . SER A 1 264 ? -12.771 -16.214 -3.021 1.00 94.31 264 SER A O 1
ATOM 2191 N N . LYS A 1 265 ? -11.162 -15.798 -1.473 1.00 95.81 265 LYS A N 1
ATOM 2192 C CA . LYS A 1 265 ? -11.351 -14.354 -1.296 1.00 95.81 265 LYS A CA 1
ATOM 2193 C C . LYS A 1 265 ? -10.003 -13.656 -1.092 1.00 95.81 265 LYS A C 1
ATOM 2195 O O . LYS A 1 265 ? -9.165 -14.183 -0.356 1.00 95.81 265 LYS A O 1
ATOM 2200 N N . TYR A 1 266 ? -9.801 -12.496 -1.712 1.00 97.88 266 TYR A N 1
ATOM 2201 C CA . TYR A 1 266 ? -8.604 -11.661 -1.536 1.00 97.88 266 TYR A CA 1
ATOM 2202 C C . TYR A 1 266 ? -8.932 -10.174 -1.735 1.00 97.88 266 TYR A C 1
ATOM 2204 O O . TYR A 1 266 ? -9.978 -9.839 -2.286 1.00 97.88 266 TYR A O 1
ATOM 2212 N N . ARG A 1 267 ? -8.053 -9.283 -1.269 1.00 98.50 267 ARG A N 1
ATOM 2213 C CA . ARG A 1 267 ? -8.133 -7.840 -1.521 1.00 98.50 267 ARG A CA 1
ATOM 2214 C C . ARG A 1 267 ? -7.436 -7.502 -2.823 1.00 98.50 267 ARG A C 1
ATOM 2216 O O . ARG A 1 267 ? -6.242 -7.762 -2.953 1.00 98.50 267 ARG A O 1
ATOM 2223 N N . GLU A 1 268 ? -8.162 -6.889 -3.741 1.00 98.19 268 GLU A N 1
ATOM 2224 C CA . GLU A 1 268 ? -7.576 -6.269 -4.918 1.00 98.19 268 GLU A CA 1
ATOM 2225 C C . GLU A 1 268 ? -7.268 -4.809 -4.594 1.00 98.19 268 GLU A C 1
ATOM 2227 O O . GLU A 1 268 ? -8.173 -3.992 -4.437 1.00 98.19 268 GLU A O 1
ATOM 2232 N N . ILE A 1 269 ? -5.984 -4.502 -4.421 1.00 98.56 269 ILE A N 1
ATOM 2233 C CA . ILE A 1 269 ? -5.493 -3.200 -3.978 1.00 98.56 269 ILE A CA 1
ATOM 2234 C C . ILE A 1 269 ? -5.064 -2.403 -5.210 1.00 98.56 269 ILE A C 1
ATOM 2236 O O . ILE A 1 269 ? -3.909 -2.450 -5.636 1.00 98.56 269 ILE A O 1
ATOM 2240 N N . TYR A 1 270 ? -6.024 -1.689 -5.792 1.00 97.69 270 TYR A N 1
ATOM 2241 C CA . TYR A 1 270 ? -5.843 -0.948 -7.033 1.00 97.69 270 TYR A CA 1
ATOM 2242 C C . TYR A 1 270 ? -5.085 0.360 -6.802 1.00 97.69 270 TYR A C 1
ATOM 2244 O O . TYR A 1 270 ? -5.534 1.234 -6.056 1.00 97.69 270 TYR A O 1
ATOM 2252 N N . PHE A 1 271 ? -3.943 0.512 -7.465 1.00 95.62 271 PHE A N 1
ATOM 2253 C CA . PHE A 1 271 ? -3.127 1.718 -7.461 1.00 95.62 271 PHE A CA 1
ATOM 2254 C C . PHE A 1 271 ? -3.497 2.617 -8.650 1.00 95.62 271 PHE A C 1
ATOM 2256 O O . PHE A 1 271 ? -3.185 2.276 -9.792 1.00 95.62 271 PHE A O 1
ATOM 2263 N N . PRO A 1 272 ? -4.150 3.770 -8.413 1.00 91.50 272 PRO A N 1
ATOM 2264 C CA . PRO A 1 272 ? -4.806 4.556 -9.448 1.00 91.50 272 PRO A CA 1
ATOM 2265 C C . PRO A 1 272 ? -3.872 5.573 -10.095 1.00 91.50 272 PRO A C 1
ATOM 2267 O O . PRO A 1 272 ? -4.216 6.741 -10.264 1.00 91.50 272 PRO A O 1
ATOM 2270 N N . VAL A 1 273 ? -2.673 5.121 -10.443 1.00 87.75 273 VAL A N 1
ATOM 2271 C CA . VAL A 1 273 ? -1.750 5.915 -11.242 1.00 87.75 273 VAL A CA 1
ATOM 2272 C C . VAL A 1 273 ? -2.009 5.610 -12.704 1.00 87.75 273 VAL A C 1
ATOM 2274 O O . VAL A 1 273 ? -1.880 4.470 -13.146 1.00 87.75 273 VAL A O 1
ATOM 2277 N N . GLU A 1 274 ? -2.392 6.635 -13.453 1.00 72.88 274 GLU A N 1
ATOM 2278 C CA . GLU A 1 274 ? -2.552 6.511 -14.893 1.00 72.88 274 GLU A CA 1
ATOM 2279 C C . GLU A 1 274 ? -1.206 6.637 -15.597 1.00 72.88 274 GLU A C 1
ATOM 2281 O O . GLU A 1 274 ? -0.364 7.471 -15.263 1.00 72.88 274 GLU A O 1
ATOM 2286 N N . TRP A 1 275 ? -1.028 5.815 -16.628 1.00 58.34 275 TRP A N 1
ATOM 2287 C CA . TRP A 1 275 ? 0.027 6.002 -17.621 1.00 58.34 275 TRP A CA 1
ATOM 2288 C C . TRP A 1 275 ? -0.177 7.301 -18.420 1.00 58.34 275 TRP A C 1
ATOM 2290 O O . TRP A 1 275 ? 0.780 7.900 -18.919 1.00 58.34 275 TRP A O 1
ATOM 2300 N N . GLU A 1 276 ? -1.429 7.748 -18.522 1.00 46.66 276 GLU A N 1
ATOM 2301 C CA . GLU A 1 276 ? -1.875 8.892 -19.307 1.00 46.66 276 GLU A CA 1
ATOM 2302 C C . GLU A 1 276 ? -2.186 10.073 -18.381 1.00 46.66 276 GLU A C 1
ATOM 2304 O O . GLU A 1 276 ? -3.259 10.175 -17.805 1.00 46.66 276 GLU A O 1
ATOM 2309 N N . GLY A 1 277 ? -1.204 10.962 -18.221 1.00 41.69 277 GLY A N 1
ATOM 2310 C CA . GLY A 1 277 ? -1.368 12.217 -17.475 1.00 41.69 277 GLY A CA 1
ATOM 2311 C C . GLY A 1 277 ? -0.391 13.332 -17.861 1.00 41.69 277 GLY A C 1
ATOM 2312 O O . GLY A 1 277 ? -0.447 14.411 -17.292 1.00 41.69 277 GLY A O 1
ATOM 2313 N N . PHE A 1 278 ? 0.498 13.100 -18.836 1.00 41.16 278 PHE A N 1
ATOM 2314 C CA . PHE A 1 278 ? 1.454 14.104 -19.332 1.00 41.16 278 PHE A CA 1
ATOM 2315 C C . PHE A 1 278 ? 1.674 13.994 -20.847 1.00 41.16 278 PHE A C 1
ATOM 2317 O O . PHE A 1 278 ? 2.799 14.044 -21.337 1.00 41.16 278 PHE A O 1
ATOM 2324 N N . ILE A 1 279 ? 0.588 13.834 -21.602 1.00 34.69 279 ILE A N 1
ATOM 2325 C CA . ILE A 1 279 ? 0.555 14.264 -23.003 1.00 34.69 279 ILE A CA 1
ATOM 2326 C C . ILE A 1 279 ? -0.574 15.287 -23.095 1.00 34.69 279 ILE A C 1
ATOM 2328 O O . ILE A 1 279 ? -1.665 14.971 -23.548 1.00 34.69 279 ILE A O 1
ATOM 2332 N N . ASN A 1 280 ? -0.324 16.500 -22.606 1.00 32.50 280 ASN A N 1
ATOM 2333 C CA . ASN A 1 280 ? -1.069 17.664 -23.064 1.00 32.50 280 ASN A CA 1
ATOM 2334 C C . ASN A 1 280 ? -0.131 18.481 -23.955 1.00 32.50 280 ASN A C 1
ATOM 2336 O O . ASN A 1 280 ? 0.836 19.064 -23.478 1.00 32.50 280 ASN A O 1
ATOM 2340 N N . GLU A 1 281 ? -0.473 18.419 -25.242 1.00 37.56 281 GLU A N 1
ATOM 2341 C CA . GLU A 1 281 ? -0.264 19.394 -26.316 1.00 37.56 281 GLU A CA 1
ATOM 2342 C C . GLU A 1 281 ? 1.177 19.698 -26.783 1.0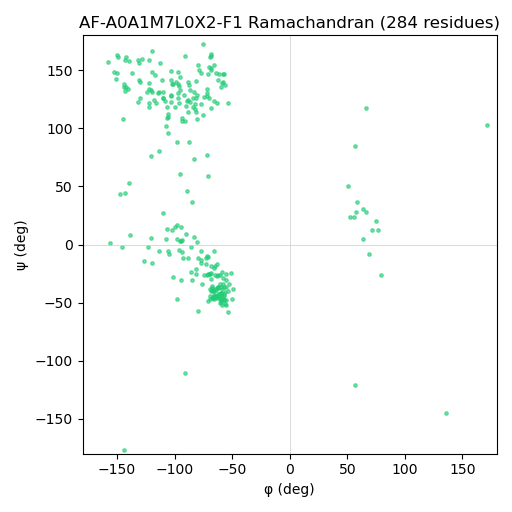0 37.56 281 GLU A C 1
ATOM 2344 O O . GLU A 1 281 ? 2.020 20.235 -26.075 1.00 37.56 281 GLU A O 1
ATOM 2349 N N . ASP A 1 282 ? 1.400 19.367 -28.061 1.00 39.50 282 ASP A N 1
ATOM 2350 C CA . ASP A 1 282 ? 2.407 19.903 -28.977 1.00 39.50 282 ASP A CA 1
ATOM 2351 C C . ASP A 1 282 ? 3.887 19.836 -28.572 1.00 39.50 282 ASP A C 1
ATOM 2353 O O . ASP A 1 282 ? 4.536 20.830 -28.254 1.00 39.50 282 ASP A O 1
ATOM 2357 N N . ILE A 1 283 ? 4.502 18.682 -28.851 1.00 40.97 283 ILE A N 1
ATOM 2358 C CA . ILE A 1 283 ? 5.876 18.668 -29.383 1.00 40.97 283 ILE A CA 1
ATOM 2359 C C . ILE A 1 283 ? 5.789 18.579 -30.914 1.00 40.97 283 ILE A C 1
ATOM 2361 O O . ILE A 1 283 ? 6.240 17.628 -31.548 1.00 40.97 283 ILE A O 1
ATOM 2365 N N . SER A 1 284 ? 5.152 19.581 -31.518 1.00 37.00 284 SER A N 1
ATOM 2366 C CA . SER A 1 284 ? 5.221 19.849 -32.958 1.00 37.00 284 SER A CA 1
ATOM 2367 C C . SER A 1 284 ? 5.317 21.348 -33.241 1.00 37.00 284 SER A C 1
ATOM 2369 O O . SER A 1 284 ? 4.536 21.884 -34.012 1.00 37.00 284 SER A O 1
ATOM 2371 N N . SER A 1 285 ? 6.280 22.017 -32.605 1.00 36.44 285 SER A N 1
ATOM 2372 C CA . SER A 1 285 ? 6.903 23.293 -33.014 1.00 36.44 285 SER A CA 1
ATOM 2373 C C . SER A 1 285 ? 7.789 23.729 -31.844 1.00 36.44 285 SER A C 1
ATOM 2375 O O . SER A 1 285 ? 7.264 24.075 -30.794 1.00 36.44 285 SER A O 1
ATOM 2377 N N . THR A 1 286 ? 9.110 23.582 -31.887 1.00 36.53 286 THR A N 1
ATOM 2378 C CA . THR A 1 286 ? 10.066 24.402 -32.658 1.00 36.53 28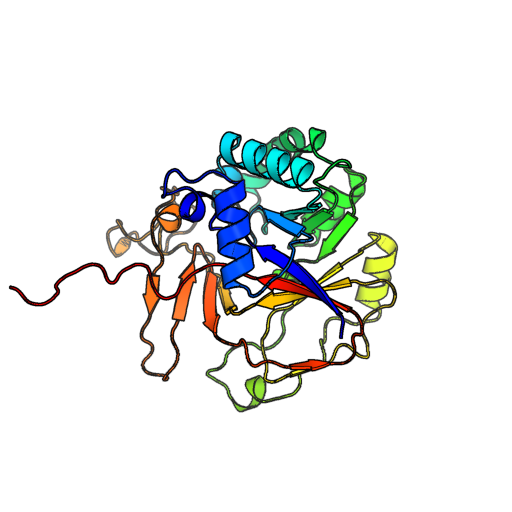6 THR A CA 1
ATOM 2379 C C . THR A 1 286 ? 11.401 23.694 -32.828 1.00 36.53 286 THR A C 1
ATOM 2381 O O . THR A 1 286 ? 11.847 23.079 -31.832 1.00 36.53 286 THR A O 1
#

Nearest PDB structures (foldseek):
  8sf7-assembly1_NN  TM=4.557E-01  e=1.226E+00  Tetrahymena thermophila
  7ung-assembly1_IB  TM=5.324E-01  e=5.219E+00  Homo sapiens

Mean predicted aligned error: 5.26 Å

Foldseek 3Di:
DAAQEEEECALALLVLPPPVDQLVCSLVVLCVVVVHPDHQEYEYAYAFDLVCRLPPDVVSVVSNLVVCLVRNHAYEYEDYDDDPVCVVSNVVVVVVCQVSDPRRHQEYEYADPVVLVVCLVPDPHAYAHEANVQPAAADVVPCVRQADEDEGPCLDPVVVVVCVVSVHQEYEHELRHQEYACQSPDPNYAYAYEPFKGWDDFDQFWCQLQVPDDPVPHPDHPGDDPPSLNPDKDWDDPVPPWIWIDRTRTIITGDNNYHYHNDPYHYYHYHRDDPPDPPDDDPPDD

Organism: NCBI:txid1120996

Solvent-accessible surface area (backbone atoms only — not comparable to full-atom values): 16124 Å² total; per-residue (Å²): 115,49,72,43,36,25,41,37,40,42,65,39,57,66,54,70,60,72,75,82,63,53,67,69,54,50,52,52,55,46,33,53,74,71,70,40,94,62,67,53,32,38,33,40,42,11,77,73,33,48,66,57,46,70,66,52,57,66,65,63,48,50,53,46,52,53,50,28,45,77,70,69,21,35,30,31,44,32,43,28,56,64,55,78,93,50,38,70,62,47,53,55,52,50,59,73,48,51,86,45,48,73,63,40,36,48,30,37,28,29,39,44,72,68,57,44,51,51,45,60,76,74,45,92,57,43,31,27,42,27,50,70,70,58,82,71,78,47,57,71,90,43,52,91,63,18,71,35,74,40,63,73,80,71,72,38,77,67,46,54,52,47,32,66,72,61,56,45,43,32,40,32,41,61,39,34,31,50,25,40,43,41,68,74,56,65,83,86,50,42,43,32,36,37,30,50,43,18,73,69,50,69,53,91,48,54,63,60,61,25,66,92,44,59,78,93,64,34,85,53,75,91,60,73,74,82,59,58,36,51,82,47,72,49,75,47,86,74,86,75,90,54,66,32,40,30,56,60,50,33,32,31,33,78,33,67,81,34,44,83,39,61,61,66,58,37,32,42,33,35,47,82,74,68,94,79,81,83,83,79,82,74,98,81,78,133

Secondary structure (DSSP, 8-state):
-EEEEEEE-TTTHHHHTTT---HHHHHHHHHHHHT-SS--EEEEE-SS-HHHHHTS-HHHHHHHHHHHHHHT-EEEEEPPPPPGGGHHHHHHHHHHHGGGBTTTEEEEEESSHHHHHHHHHH---EEEE-GGG------TT-HHHHTSEE--TT--HHHHHHHHHHTEEEEEEE--SSEEE-TTPPTTPEEEEEESEEEEEE-SS-SGGGTTS-GGGTT-TTPPP--GGGT--EEEE-SSS-EEEEETTEEEEE-TT-EEES-SEEEEEE----S-SS--S-S---

Sequence (286 aa):
MEQISCLNFCDIMNYLNQEEETIEAIIKKTAKKAGFEHVERIYIGSYFCAQYFLHMDDILFDDIVTQAKNMKIQVTLVIPVIPQKDLNTVLKKLEGYSEYFEDCLDEITVNDYGMLAYIHENYEVRLNMGRLFMKDYRDPRYPAYFKTVLKPKIFTKYLIRLIEQYQIDGMEFELTHVSINFENKPKGIVIGVHTPFCYMTVGQICEYASINKQIEKKFRPNQSCAKECQETIIRYDMQDGREWIRVGRAIYFDNRDCEIEGVSKYREIYFPVEWEGFINEDISST

Radius of gyration: 18.89 Å; Cα contacts (8 Å, |Δi|>4): 520; chains: 1; bounding box: 48×47×55 Å

pLDDT: mean 90.3, std 12.15, range [32.5, 98.81]